Protein AF-E4WUP2-F1 (afdb_monomer_lite)

pLDDT: mean 73.59, std 19.28, range [40.0, 98.69]

Structure (mmCIF, N/CA/C/O backbone):
data_AF-E4WUP2-F1
#
_entry.id   AF-E4WUP2-F1
#
loop_
_atom_site.group_PDB
_atom_site.id
_atom_site.type_symbol
_atom_site.label_atom_id
_atom_site.label_alt_id
_atom_site.label_comp_id
_atom_site.label_asym_id
_atom_site.label_entity_id
_atom_site.label_seq_id
_atom_site.pdbx_PDB_ins_code
_atom_site.Cartn_x
_atom_site.Cartn_y
_atom_site.Cartn_z
_atom_site.occupancy
_atom_site.B_iso_or_equiv
_atom_site.auth_seq_id
_atom_site.auth_comp_id
_atom_site.auth_asym_id
_atom_site.auth_atom_id
_atom_site.pdbx_PDB_model_num
ATOM 1 N N . MET A 1 1 ? 28.167 8.996 47.939 1.00 45.72 1 MET A N 1
ATOM 2 C CA . MET A 1 1 ? 29.388 8.370 47.393 1.00 45.72 1 MET A CA 1
ATOM 3 C C . MET A 1 1 ? 28.948 7.093 46.710 1.00 45.72 1 MET A C 1
ATOM 5 O O . MET A 1 1 ? 28.839 6.067 47.364 1.00 45.72 1 MET A O 1
ATOM 9 N N . GLU A 1 2 ? 28.582 7.196 45.438 1.00 48.94 2 GLU A N 1
ATOM 10 C CA . GLU A 1 2 ? 28.203 6.045 44.619 1.00 48.94 2 GLU A CA 1
ATOM 11 C C . GLU A 1 2 ? 29.381 5.705 43.711 1.00 48.94 2 GLU A C 1
ATOM 13 O O . GLU A 1 2 ? 29.991 6.578 43.095 1.00 48.94 2 GLU A O 1
ATOM 18 N N . ILE A 1 3 ? 29.753 4.431 43.748 1.00 55.53 3 ILE A N 1
ATOM 19 C CA . ILE A 1 3 ? 30.948 3.865 43.139 1.00 55.53 3 ILE A CA 1
ATOM 20 C C . ILE A 1 3 ? 30.624 3.602 41.667 1.00 55.53 3 ILE A C 1
ATOM 22 O O . ILE A 1 3 ? 29.819 2.727 41.356 1.00 55.53 3 ILE A O 1
ATOM 26 N N . PHE A 1 4 ? 31.240 4.369 40.766 1.00 53.53 4 PHE A N 1
ATOM 27 C CA . PHE A 1 4 ? 31.263 4.066 39.337 1.00 53.53 4 PHE A CA 1
ATOM 28 C C . PHE A 1 4 ? 32.134 2.825 39.122 1.00 53.53 4 PHE A C 1
ATOM 30 O O . PHE A 1 4 ? 33.344 2.860 39.336 1.00 53.53 4 PHE A O 1
ATOM 37 N N . ALA A 1 5 ? 31.505 1.716 38.740 1.00 59.94 5 ALA A N 1
ATOM 38 C CA . ALA A 1 5 ? 32.201 0.533 38.265 1.00 59.94 5 ALA A CA 1
ATOM 39 C C . ALA A 1 5 ? 32.514 0.712 36.774 1.00 59.94 5 ALA A C 1
ATOM 41 O O . ALA A 1 5 ? 31.613 0.711 35.934 1.00 59.94 5 ALA A O 1
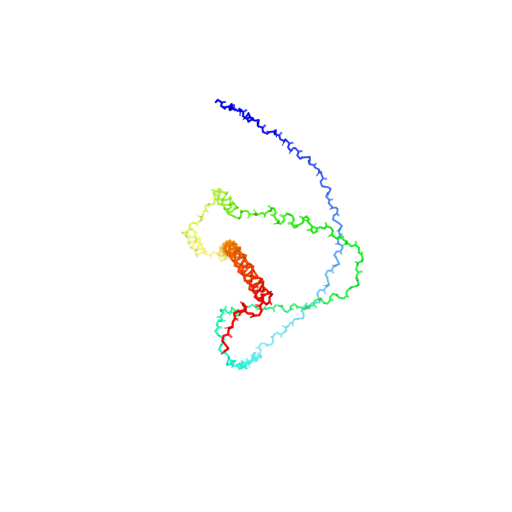ATOM 42 N N . ASP A 1 6 ? 33.801 0.873 36.475 1.00 56.91 6 ASP A N 1
ATOM 43 C CA . ASP A 1 6 ? 34.365 0.855 35.130 1.00 56.91 6 ASP A CA 1
ATOM 44 C C . ASP A 1 6 ? 34.048 -0.477 34.435 1.00 56.91 6 ASP A C 1
ATOM 46 O O . ASP A 1 6 ? 34.623 -1.527 34.732 1.00 56.91 6 ASP A O 1
ATOM 50 N N . PHE A 1 7 ? 33.126 -0.433 33.475 1.00 56.19 7 PHE A N 1
ATOM 51 C CA . PHE A 1 7 ? 32.907 -1.522 32.532 1.00 56.19 7 PHE A CA 1
ATOM 52 C C . PHE A 1 7 ? 33.998 -1.458 31.460 1.00 56.19 7 PHE A C 1
ATOM 54 O O . PHE A 1 7 ? 33.885 -0.755 30.454 1.00 56.19 7 PHE A O 1
ATOM 61 N N . ALA A 1 8 ? 35.085 -2.188 31.703 1.00 57.12 8 ALA A N 1
ATOM 62 C CA . ALA A 1 8 ? 36.142 -2.414 30.731 1.00 57.12 8 ALA A CA 1
ATOM 63 C C . ALA A 1 8 ? 35.561 -3.032 29.444 1.00 57.12 8 ALA A C 1
ATOM 65 O O . ALA A 1 8 ? 35.044 -4.151 29.438 1.00 57.12 8 ALA A O 1
ATOM 66 N N . GLN A 1 9 ? 35.659 -2.283 28.345 1.00 59.00 9 GLN A N 1
ATOM 67 C CA . GLN A 1 9 ? 35.393 -2.749 26.988 1.00 59.00 9 GLN A CA 1
ATOM 68 C C . GLN A 1 9 ? 36.453 -3.779 26.589 1.00 59.00 9 GLN A C 1
ATOM 70 O O . GLN A 1 9 ? 37.570 -3.427 26.217 1.00 59.00 9 GLN A O 1
ATOM 75 N N . TYR A 1 10 ? 36.097 -5.060 26.639 1.00 62.09 10 TYR A N 1
ATOM 76 C CA . TYR A 1 10 ? 36.860 -6.091 25.946 1.00 62.09 10 TYR A CA 1
ATOM 77 C C . TYR A 1 10 ? 36.471 -6.094 24.460 1.00 62.09 10 TYR A C 1
ATOM 79 O O . TYR A 1 10 ? 35.279 -6.166 24.148 1.00 62.09 10 TYR A O 1
ATOM 87 N N . PRO A 1 11 ? 37.436 -6.024 23.525 1.00 71.31 11 PRO A N 1
ATOM 88 C CA . PRO A 1 11 ? 37.143 -6.220 22.114 1.00 71.31 11 PRO A CA 1
ATOM 89 C C . PRO A 1 11 ? 36.693 -7.672 21.870 1.00 71.31 11 PRO A C 1
ATOM 91 O O . PRO A 1 11 ? 37.253 -8.596 22.469 1.00 71.31 11 PRO A O 1
ATOM 94 N N . PRO A 1 12 ? 35.692 -7.905 21.002 1.00 69.62 12 PRO A N 1
ATOM 95 C CA . PRO A 1 12 ? 35.248 -9.253 20.684 1.00 69.62 12 PRO A CA 1
ATOM 96 C C . PRO A 1 12 ? 36.356 -10.041 19.960 1.00 69.62 12 PRO A C 1
ATOM 98 O O . PRO A 1 12 ? 37.112 -9.465 19.171 1.00 69.62 12 PRO A O 1
ATOM 101 N N . PRO A 1 13 ? 36.457 -11.361 20.197 1.00 65.12 13 PRO A N 1
ATOM 102 C CA . PRO A 1 13 ? 37.451 -12.203 19.549 1.00 65.12 13 PRO A CA 1
ATOM 103 C C . PRO A 1 13 ? 37.191 -12.286 18.040 1.00 65.12 13 PRO A C 1
ATOM 105 O O . PRO A 1 13 ? 36.092 -12.615 17.590 1.00 65.12 13 PRO A O 1
ATOM 108 N N . MET A 1 14 ? 38.236 -12.003 17.262 1.00 60.97 14 MET A N 1
ATOM 109 C CA . MET A 1 14 ? 38.294 -12.223 15.818 1.00 60.97 14 MET A CA 1
ATOM 110 C C . MET A 1 14 ? 38.110 -13.718 15.540 1.00 60.97 14 MET A C 1
ATOM 112 O O . MET A 1 14 ? 39.005 -14.523 15.789 1.00 60.97 14 MET A O 1
ATOM 116 N N . THR A 1 15 ? 36.933 -14.104 15.051 1.00 65.50 15 THR A N 1
ATOM 117 C CA . THR A 1 15 ? 36.702 -15.458 14.547 1.00 65.50 15 THR A CA 1
ATOM 118 C C . THR A 1 15 ? 37.170 -15.520 13.099 1.00 65.50 15 THR A C 1
ATOM 120 O O . THR A 1 15 ? 36.483 -15.092 12.173 1.00 65.50 15 THR A O 1
ATOM 123 N N . ASP A 1 16 ? 38.378 -16.051 12.915 1.00 48.84 16 ASP A N 1
ATOM 124 C CA . ASP A 1 16 ? 38.928 -16.430 11.616 1.00 48.84 16 ASP A CA 1
ATOM 125 C C . ASP A 1 16 ? 38.064 -17.548 11.011 1.00 48.84 16 ASP A C 1
ATOM 127 O O . ASP A 1 16 ? 38.264 -18.744 11.235 1.00 48.84 16 ASP A O 1
ATOM 131 N N . THR A 1 17 ? 37.063 -17.157 10.226 1.00 55.00 17 THR A N 1
ATOM 132 C CA . THR A 1 17 ? 36.259 -18.059 9.398 1.00 55.00 17 THR A CA 1
ATOM 133 C C . THR A 1 17 ? 37.051 -18.414 8.142 1.00 55.00 17 THR A C 1
ATOM 135 O O . THR A 1 17 ? 36.749 -18.002 7.022 1.00 55.00 17 THR A O 1
ATOM 138 N N . ARG A 1 18 ? 38.101 -19.224 8.320 1.00 50.94 18 ARG A N 1
ATOM 139 C CA . ARG A 1 18 ? 38.684 -19.994 7.218 1.00 50.94 18 ARG A CA 1
ATOM 140 C C . ARG A 1 18 ? 37.669 -21.054 6.803 1.00 50.94 18 ARG A C 1
ATOM 142 O O . ARG A 1 18 ? 37.630 -22.138 7.372 1.00 50.94 18 ARG A O 1
ATOM 149 N N . ASN A 1 19 ? 36.840 -20.718 5.817 1.00 52.19 19 ASN A N 1
ATOM 150 C CA . ASN A 1 19 ? 36.020 -21.685 5.095 1.00 52.19 19 ASN A CA 1
ATOM 151 C C . ASN A 1 19 ? 36.941 -22.758 4.492 1.00 52.19 19 ASN A C 1
ATOM 153 O O . ASN A 1 19 ? 37.743 -22.426 3.612 1.00 52.19 19 ASN A O 1
ATOM 157 N N . PRO A 1 20 ? 36.851 -24.034 4.908 1.00 58.25 20 PRO A N 1
ATOM 158 C CA . PRO A 1 20 ? 37.460 -25.094 4.134 1.00 58.25 20 PRO A CA 1
ATOM 159 C C . PRO A 1 20 ? 36.701 -25.175 2.808 1.00 58.25 20 PRO A C 1
ATOM 161 O O . PRO A 1 20 ? 35.482 -25.338 2.778 1.00 58.25 20 PRO A O 1
ATOM 164 N N . LEU A 1 21 ? 37.435 -25.027 1.706 1.00 50.50 21 LEU A N 1
ATOM 165 C CA . LEU A 1 21 ? 37.008 -25.404 0.363 1.00 50.50 21 LEU A CA 1
ATOM 166 C C . LEU A 1 21 ? 36.671 -26.902 0.376 1.00 50.50 21 LEU A C 1
ATOM 168 O O . LEU A 1 21 ? 37.507 -27.749 0.071 1.00 50.50 21 LEU A O 1
ATOM 172 N N . VAL A 1 22 ? 35.446 -27.234 0.777 1.00 53.78 22 VAL A N 1
ATOM 173 C CA . VAL A 1 22 ? 34.874 -28.558 0.568 1.00 53.78 22 VAL A CA 1
ATOM 174 C C . VAL A 1 22 ? 34.609 -28.653 -0.926 1.00 53.78 22 VAL A C 1
ATOM 176 O O . VAL A 1 22 ? 33.747 -27.958 -1.463 1.00 53.78 22 VAL A O 1
ATOM 179 N N . GLY A 1 23 ? 35.416 -29.471 -1.601 1.00 50.38 23 GLY A N 1
ATOM 180 C CA . GLY A 1 23 ? 35.245 -29.809 -3.003 1.00 50.38 23 GLY A CA 1
ATOM 181 C C . GLY A 1 23 ? 33.841 -30.349 -3.229 1.00 50.38 23 GLY A C 1
ATOM 182 O O . GLY A 1 23 ? 33.538 -31.489 -2.884 1.00 50.38 23 GLY A O 1
ATOM 183 N N . ALA A 1 24 ? 32.978 -29.510 -3.797 1.00 46.19 24 ALA A N 1
ATOM 184 C CA . ALA A 1 24 ? 31.707 -29.944 -4.332 1.00 46.19 24 ALA A CA 1
ATOM 185 C C . ALA A 1 24 ? 32.016 -30.911 -5.478 1.00 46.19 24 ALA A C 1
ATOM 187 O O . ALA A 1 24 ? 32.518 -30.510 -6.530 1.00 46.19 24 ALA A O 1
ATOM 188 N N . ALA A 1 25 ? 31.762 -32.196 -5.234 1.00 52.44 25 ALA A N 1
ATOM 189 C CA . ALA A 1 25 ? 31.710 -33.209 -6.267 1.00 52.44 25 ALA A CA 1
ATOM 190 C C . ALA A 1 25 ? 30.815 -32.688 -7.395 1.00 52.44 25 ALA A C 1
ATOM 192 O O . ALA A 1 25 ? 29.634 -32.404 -7.188 1.00 52.44 25 ALA A O 1
ATOM 193 N N . VAL A 1 26 ? 31.414 -32.511 -8.572 1.00 53.25 26 VAL A N 1
ATOM 194 C CA . VAL A 1 26 ? 30.710 -32.175 -9.805 1.00 53.25 26 VAL A CA 1
ATOM 195 C C . VAL A 1 26 ? 29.638 -33.248 -9.992 1.00 53.25 26 VAL A C 1
ATOM 197 O O . VAL A 1 26 ? 30.002 -34.418 -10.132 1.00 53.25 26 VAL A O 1
ATOM 200 N N . PRO A 1 27 ? 28.335 -32.911 -9.951 1.00 55.94 27 PRO A N 1
ATOM 201 C CA . PRO A 1 27 ? 27.307 -33.894 -10.225 1.00 55.94 27 PRO A CA 1
ATOM 202 C C . PRO A 1 27 ? 27.538 -34.385 -11.648 1.00 55.94 27 PRO A C 1
ATOM 204 O O . PRO A 1 27 ? 27.513 -33.605 -12.602 1.00 55.94 27 PRO A O 1
ATOM 207 N N . THR A 1 28 ? 27.827 -35.677 -11.775 1.00 57.75 28 THR A N 1
ATOM 208 C CA . THR A 1 28 ? 27.881 -36.373 -13.052 1.00 57.75 28 THR A CA 1
ATOM 209 C C . THR A 1 28 ? 26.513 -36.183 -13.685 1.00 57.75 28 THR A C 1
ATOM 211 O O . THR A 1 28 ? 25.518 -36.752 -13.238 1.00 57.75 28 THR A O 1
ATOM 214 N N . VAL A 1 29 ? 26.439 -35.269 -14.650 1.00 51.56 29 VAL A N 1
ATOM 215 C CA . VAL A 1 29 ? 25.211 -34.980 -15.375 1.00 51.56 29 VAL A CA 1
ATOM 216 C C . VAL A 1 29 ? 24.904 -36.251 -16.149 1.00 51.56 29 VAL A C 1
ATOM 218 O O . VAL A 1 29 ? 25.559 -36.540 -17.148 1.00 51.56 29 VAL A O 1
ATOM 221 N N . ASN A 1 30 ? 23.964 -37.049 -15.639 1.00 55.84 30 ASN A N 1
ATOM 222 C CA . ASN A 1 30 ? 23.373 -38.141 -16.393 1.00 55.84 30 ASN A CA 1
ATOM 223 C C . ASN A 1 30 ? 22.944 -37.547 -17.729 1.00 55.84 30 ASN A C 1
ATOM 225 O O . ASN A 1 30 ? 22.108 -36.641 -17.770 1.00 55.84 30 ASN A O 1
ATOM 229 N N . ALA A 1 31 ? 23.594 -38.003 -18.798 1.00 49.53 31 ALA A N 1
ATOM 230 C CA . ALA A 1 31 ? 23.269 -37.633 -20.156 1.00 49.53 31 ALA A CA 1
ATOM 231 C C . ALA A 1 31 ? 21.823 -38.062 -20.396 1.00 49.53 31 ALA A C 1
ATOM 233 O O . ALA A 1 31 ? 21.545 -39.225 -20.682 1.00 49.53 31 ALA A O 1
ATOM 234 N N . TYR A 1 32 ? 20.890 -37.130 -20.203 1.00 55.00 32 TYR A N 1
ATOM 235 C CA . TYR A 1 32 ? 19.516 -37.311 -20.620 1.00 55.00 32 TYR A CA 1
ATOM 236 C C . TYR A 1 32 ? 19.571 -37.578 -22.116 1.00 55.00 32 TYR A C 1
ATOM 238 O O . TYR A 1 32 ? 19.965 -36.724 -22.911 1.00 55.00 32 TYR A O 1
ATOM 246 N N . HIS A 1 33 ? 19.257 -38.820 -22.466 1.00 61.31 33 HIS A N 1
ATOM 247 C CA . HIS A 1 33 ? 19.072 -39.276 -23.824 1.00 61.31 33 HIS A CA 1
ATOM 248 C C . HIS A 1 33 ? 17.871 -38.496 -24.367 1.00 61.31 33 HIS A C 1
ATOM 250 O O . HIS A 1 33 ? 16.723 -38.886 -24.172 1.00 61.31 33 HIS A O 1
ATOM 256 N N . CYS A 1 34 ? 18.126 -37.317 -24.938 1.00 57.31 34 CYS A N 1
ATOM 257 C CA . CYS A 1 34 ? 17.111 -36.575 -25.666 1.00 57.31 34 CYS A CA 1
ATOM 258 C C 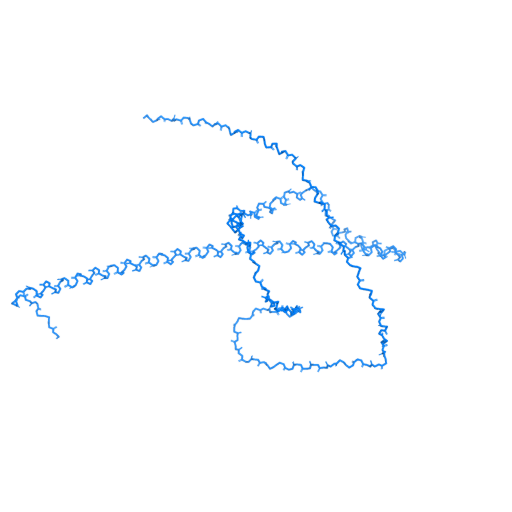. CYS A 1 34 ? 16.739 -37.433 -26.877 1.00 57.31 34 CYS A C 1
ATOM 260 O O . CYS A 1 34 ? 17.608 -37.655 -27.727 1.00 57.31 34 CYS A O 1
ATOM 262 N N . PRO A 1 35 ? 15.496 -37.936 -26.974 1.00 76.75 35 PRO A N 1
ATOM 263 C CA . PRO A 1 35 ? 15.051 -38.564 -28.202 1.00 76.75 35 PRO A CA 1
ATOM 264 C C . PRO A 1 35 ? 15.207 -37.547 -29.343 1.00 76.75 35 PRO A C 1
ATOM 266 O O . PRO A 1 35 ? 14.983 -36.349 -29.125 1.00 76.75 35 PRO A O 1
ATOM 269 N N . PRO A 1 36 ? 15.633 -37.987 -30.538 1.00 76.62 36 PRO A N 1
ATOM 270 C CA . PRO A 1 36 ? 15.745 -37.097 -31.681 1.00 76.62 36 PRO A CA 1
ATOM 271 C C . PRO A 1 36 ? 14.393 -36.406 -31.904 1.00 76.62 36 PRO A C 1
ATOM 273 O O . PRO A 1 36 ? 13.351 -37.062 -31.783 1.00 76.62 36 PRO A O 1
ATOM 276 N N . PRO A 1 37 ? 14.382 -35.089 -32.179 1.00 74.19 37 PRO A N 1
ATOM 277 C CA . PRO A 1 37 ? 13.143 -34.387 -32.466 1.00 74.19 37 PRO A CA 1
ATOM 278 C C . PRO A 1 37 ? 12.433 -35.099 -33.626 1.00 74.19 37 PRO A C 1
ATOM 280 O O . PRO A 1 37 ? 13.108 -35.541 -34.562 1.00 74.19 37 PRO A O 1
ATOM 283 N N . PRO A 1 38 ? 11.097 -35.245 -33.570 1.00 74.06 38 PRO A N 1
ATOM 284 C CA . PRO A 1 38 ? 10.351 -35.851 -34.659 1.00 74.06 38 PRO A CA 1
ATOM 285 C C . PRO A 1 38 ? 10.690 -35.103 -35.946 1.00 74.06 38 PRO A C 1
ATOM 287 O O . PRO A 1 38 ? 10.672 -33.870 -35.976 1.00 74.06 38 PRO A O 1
ATOM 290 N N . VAL A 1 39 ? 11.062 -35.862 -36.978 1.00 71.31 39 VAL A N 1
ATOM 291 C CA . VAL A 1 39 ? 11.357 -35.350 -38.316 1.00 71.31 39 VAL A CA 1
ATOM 292 C C . VAL A 1 39 ? 10.152 -34.521 -38.739 1.00 71.31 39 VAL A C 1
ATOM 294 O O . VAL A 1 39 ? 9.069 -35.064 -38.947 1.00 71.31 39 VAL A O 1
ATOM 297 N N . ALA A 1 40 ? 10.322 -33.199 -38.768 1.00 61.12 40 ALA A N 1
ATOM 298 C CA . ALA A 1 40 ? 9.285 -32.295 -39.223 1.00 61.12 40 ALA A CA 1
ATOM 299 C C . ALA A 1 40 ? 8.980 -32.675 -40.672 1.00 61.12 40 ALA A C 1
ATOM 301 O O . ALA A 1 40 ? 9.845 -32.549 -41.540 1.00 61.12 40 ALA A O 1
ATOM 302 N N . SER A 1 41 ? 7.778 -33.203 -40.903 1.00 72.81 41 SER A N 1
ATOM 303 C CA . SER A 1 41 ? 7.227 -33.388 -42.239 1.00 72.81 41 SER A CA 1
ATOM 304 C C . SER A 1 41 ? 7.400 -32.083 -43.006 1.00 72.81 41 SER A C 1
ATOM 306 O O . SER A 1 41 ? 7.130 -31.013 -42.450 1.00 72.81 41 SER A O 1
ATOM 308 N N . GLU A 1 42 ? 7.902 -32.188 -44.237 1.00 67.56 42 GLU A N 1
ATOM 309 C CA . GLU A 1 42 ? 8.174 -31.050 -45.109 1.00 67.56 42 GLU A CA 1
ATOM 310 C C . GLU A 1 42 ? 7.010 -30.054 -45.047 1.00 67.56 42 GLU A C 1
ATOM 312 O O . GLU A 1 42 ? 5.852 -30.474 -45.129 1.00 67.56 42 GLU A O 1
ATOM 317 N N . PRO A 1 43 ? 7.281 -28.754 -44.830 1.00 62.25 43 PRO A N 1
ATOM 318 C CA . PRO A 1 43 ? 6.221 -27.768 -44.768 1.00 62.25 43 PRO A CA 1
ATOM 319 C C . PRO A 1 43 ? 5.484 -27.800 -46.104 1.00 62.25 43 PRO A C 1
ATOM 321 O O . PRO A 1 43 ? 6.055 -27.423 -47.129 1.00 62.25 43 PRO A O 1
ATOM 324 N N . GLU A 1 44 ? 4.232 -28.268 -46.087 1.00 69.00 44 GLU A N 1
ATOM 325 C CA . GLU A 1 44 ? 3.343 -28.174 -47.237 1.00 69.00 44 GLU A CA 1
ATOM 326 C C . GLU A 1 44 ? 3.401 -26.735 -47.733 1.00 69.00 44 GLU A C 1
ATOM 328 O O . GLU A 1 44 ? 3.148 -25.775 -46.998 1.00 69.00 44 GLU A O 1
ATOM 333 N N . MET A 1 45 ? 3.843 -26.590 -48.977 1.00 63.19 45 MET A N 1
ATOM 334 C CA . MET A 1 45 ? 4.030 -25.304 -49.609 1.00 63.19 45 MET A CA 1
ATOM 335 C C . MET A 1 45 ? 2.642 -24.682 -49.778 1.00 63.19 45 MET A C 1
ATOM 337 O O . MET A 1 45 ? 1.927 -24.985 -50.730 1.00 63.19 45 MET A O 1
ATOM 341 N N . ILE A 1 46 ? 2.238 -23.852 -48.812 1.00 68.44 46 ILE A N 1
ATOM 342 C CA . ILE A 1 46 ? 0.961 -23.140 -48.841 1.00 68.44 46 ILE A CA 1
ATOM 343 C C . ILE A 1 46 ? 0.980 -22.250 -50.084 1.00 68.44 46 ILE A C 1
ATOM 345 O O . ILE A 1 46 ? 1.647 -21.214 -50.127 1.00 68.44 46 ILE A O 1
ATOM 349 N N . GLN A 1 47 ? 0.279 -22.693 -51.123 1.00 70.31 47 GLN A N 1
ATOM 350 C CA . GLN A 1 47 ? 0.155 -21.980 -52.380 1.00 70.31 47 GLN A CA 1
ATOM 351 C C . GLN A 1 47 ? -0.812 -20.814 -52.145 1.00 70.31 47 GLN A C 1
ATOM 353 O O . GLN A 1 47 ? -2.028 -20.984 -52.078 1.00 70.31 47 GLN A O 1
ATOM 358 N N . TYR A 1 48 ? -0.259 -19.622 -51.924 1.00 61.66 48 TYR A N 1
ATOM 359 C CA . TYR A 1 48 ? -1.056 -18.416 -51.729 1.00 61.66 48 TYR A CA 1
ATOM 360 C C . TYR A 1 48 ? -1.664 -17.992 -53.067 1.00 61.66 48 TYR A C 1
ATOM 362 O O . TYR A 1 48 ? -0.969 -17.522 -53.965 1.00 61.66 48 TYR A O 1
ATOM 370 N N . ASP A 1 49 ? -2.976 -18.166 -53.195 1.00 73.44 49 ASP A N 1
ATOM 371 C CA . ASP A 1 49 ? -3.744 -17.690 -54.340 1.00 73.44 49 ASP A CA 1
ATOM 372 C C . ASP A 1 49 ? -4.014 -16.182 -54.189 1.00 73.44 49 ASP A C 1
ATOM 374 O O . ASP A 1 49 ? -4.923 -15.751 -53.476 1.00 73.44 49 ASP A O 1
ATOM 378 N N . TYR A 1 50 ? -3.179 -15.366 -54.836 1.00 73.31 50 TYR A N 1
ATOM 379 C CA . TYR A 1 50 ? -3.263 -13.900 -54.806 1.00 73.31 50 TYR A CA 1
ATOM 380 C C . TYR A 1 50 ? -4.415 -13.332 -55.646 1.00 73.31 50 TYR A C 1
ATOM 382 O O . TYR A 1 50 ? -4.618 -12.118 -55.651 1.00 73.31 50 TYR A O 1
ATOM 390 N N . THR A 1 51 ? -5.171 -14.175 -56.356 1.00 77.00 51 THR A N 1
ATOM 391 C CA . THR A 1 51 ? -6.279 -13.713 -57.205 1.00 77.00 51 THR A CA 1
ATOM 392 C C . THR A 1 51 ? -7.590 -13.535 -56.444 1.00 77.00 51 THR A C 1
ATOM 394 O O . THR A 1 51 ? -8.506 -12.882 -56.946 1.00 77.00 51 THR A O 1
ATOM 397 N N . LYS A 1 52 ? -7.683 -14.044 -55.208 1.00 67.00 52 LYS A N 1
ATOM 398 C CA . LYS A 1 52 ? -8.874 -13.882 -54.369 1.00 67.00 52 LYS A CA 1
ATOM 399 C C . LYS A 1 52 ? -8.722 -12.674 -53.440 1.00 67.00 52 LYS A C 1
ATOM 401 O O . LYS A 1 52 ? -7.842 -12.686 -52.574 1.00 67.00 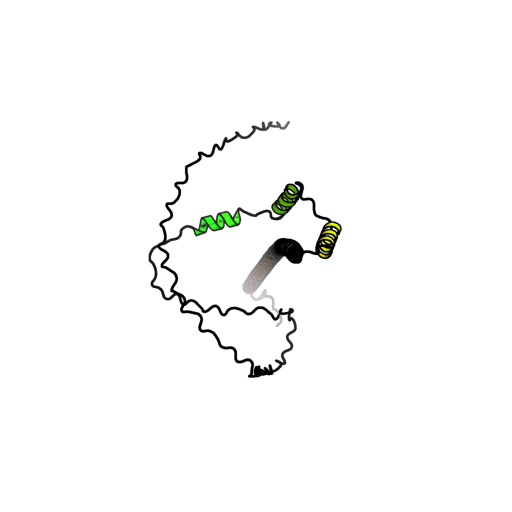52 LYS A O 1
ATOM 406 N N . PRO A 1 53 ? -9.565 -11.631 -53.564 1.00 64.50 53 PRO A N 1
ATOM 407 C CA . PRO A 1 53 ? -9.619 -10.580 -52.559 1.00 64.50 53 PRO A CA 1
ATOM 408 C C . PRO A 1 53 ? -9.971 -11.217 -51.211 1.00 64.50 53 PRO A C 1
ATOM 410 O O . PRO A 1 53 ? -10.907 -12.005 -51.108 1.00 64.50 53 PRO A O 1
ATOM 413 N N . ARG A 1 54 ? -9.174 -10.921 -50.178 1.00 58.25 54 ARG A N 1
ATOM 414 C CA . ARG A 1 54 ? -9.439 -11.385 -48.813 1.00 58.25 54 ARG A CA 1
ATOM 415 C C . ARG A 1 54 ? -10.781 -10.822 -48.356 1.00 58.25 54 ARG A C 1
ATOM 417 O O . ARG A 1 54 ? -10.854 -9.659 -47.957 1.00 58.25 54 ARG A O 1
ATOM 424 N N . ASP A 1 55 ? -11.805 -11.664 -48.359 1.00 58.59 55 ASP A N 1
ATOM 425 C CA . ASP A 1 55 ? -13.035 -11.426 -47.616 1.00 58.59 55 ASP A CA 1
ATOM 426 C C . ASP A 1 55 ? -12.696 -11.453 -46.124 1.00 58.59 55 ASP A C 1
ATOM 428 O O . ASP A 1 55 ? -12.679 -12.495 -45.471 1.00 58.59 55 ASP A O 1
ATOM 432 N N . TYR A 1 56 ? -12.350 -10.289 -45.576 1.00 58.47 56 TYR A N 1
ATOM 433 C CA . TYR A 1 56 ? -12.309 -10.107 -44.135 1.00 58.47 56 TYR A CA 1
ATOM 434 C C . TYR A 1 56 ? -13.756 -10.129 -43.637 1.00 58.47 56 TYR A C 1
ATOM 436 O O . TYR A 1 56 ? -14.524 -9.229 -43.999 1.00 58.47 56 TYR A O 1
ATOM 444 N N . PRO A 1 57 ? -14.159 -11.105 -42.804 1.00 56.91 57 PRO A N 1
ATOM 445 C CA . PRO A 1 57 ? -15.479 -11.075 -42.205 1.00 56.91 57 PRO A CA 1
ATOM 446 C C . PRO A 1 57 ? -15.578 -9.810 -41.349 1.00 56.91 57 PRO A C 1
ATOM 448 O O . PRO A 1 57 ? -14.885 -9.652 -40.341 1.00 56.91 57 PRO A O 1
ATOM 451 N N . LYS A 1 58 ? -16.433 -8.874 -41.776 1.00 51.41 58 LYS A N 1
ATOM 452 C CA . LYS A 1 58 ? -16.847 -7.718 -40.977 1.00 51.41 58 LYS A CA 1
ATOM 453 C C . LYS A 1 58 ? -17.641 -8.240 -39.783 1.00 51.41 58 LYS A C 1
ATOM 455 O O . LYS A 1 58 ? -18.867 -8.265 -39.803 1.00 51.41 58 LYS A O 1
ATOM 460 N N . HIS A 1 59 ? -16.949 -8.652 -38.731 1.00 49.12 59 HIS A N 1
ATOM 461 C CA . HIS A 1 59 ? -17.578 -8.892 -37.444 1.00 49.12 59 HIS A CA 1
ATOM 462 C C . HIS A 1 59 ? -17.972 -7.542 -36.826 1.00 49.12 59 HIS A C 1
ATOM 464 O O . HIS A 1 59 ? -17.225 -6.940 -36.056 1.00 49.12 59 HIS A O 1
ATOM 470 N N . GLN A 1 60 ? -19.158 -7.049 -37.192 1.00 50.12 60 GLN A N 1
ATOM 471 C CA . GLN A 1 60 ? -19.874 -6.027 -36.434 1.00 50.12 60 GLN A CA 1
ATOM 472 C C . GLN A 1 60 ? -20.394 -6.667 -35.143 1.00 50.12 60 GLN A C 1
ATOM 474 O O . GLN A 1 60 ? -21.535 -7.113 -35.065 1.00 50.12 60 GLN A O 1
ATOM 479 N N . TYR A 1 61 ? -19.550 -6.732 -34.115 1.00 51.28 61 TYR A N 1
ATOM 480 C CA . TYR A 1 61 ? -20.032 -6.986 -32.762 1.00 51.28 61 TYR A CA 1
ATOM 481 C C . TYR A 1 61 ? -20.663 -5.697 -32.224 1.00 51.28 61 TYR A C 1
ATOM 483 O O . TYR A 1 61 ? -19.984 -4.840 -31.658 1.00 51.28 61 TYR A O 1
ATOM 491 N N . LEU A 1 62 ? -21.975 -5.556 -32.429 1.00 48.25 62 LEU A N 1
ATOM 492 C CA . LEU A 1 62 ? -22.819 -4.674 -31.626 1.00 48.25 62 LEU A CA 1
ATOM 493 C C . LEU A 1 62 ? -22.847 -5.234 -30.198 1.00 48.25 62 LEU A C 1
ATOM 495 O O . LEU A 1 62 ? -23.584 -6.169 -29.898 1.00 48.25 62 LEU A O 1
ATOM 499 N N . PHE A 1 63 ? -22.019 -4.678 -29.317 1.00 52.88 63 PHE A N 1
ATOM 500 C CA . PHE A 1 63 ? -22.182 -4.878 -27.882 1.00 52.88 63 PHE A CA 1
ATOM 501 C C . PHE A 1 63 ? -23.335 -3.986 -27.399 1.00 52.88 63 PHE A C 1
ATOM 503 O O . PHE A 1 63 ? -23.254 -2.767 -27.577 1.00 52.88 63 PHE A O 1
ATOM 510 N N . PRO A 1 64 ? -24.403 -4.538 -26.794 1.00 56.62 64 PRO A N 1
ATOM 511 C CA . PRO A 1 64 ? -25.423 -3.717 -26.164 1.00 56.62 64 PRO A CA 1
ATOM 512 C C . PRO A 1 64 ? -24.796 -2.987 -24.973 1.00 56.62 64 PRO A C 1
ATOM 514 O O . PRO A 1 64 ? -24.206 -3.600 -24.081 1.00 56.62 64 PRO A O 1
ATOM 517 N N . TYR A 1 65 ? -24.897 -1.659 -24.977 1.00 47.12 65 TYR A N 1
ATOM 518 C CA . TYR A 1 65 ? -24.508 -0.823 -23.849 1.00 47.12 65 TYR A CA 1
ATOM 519 C C . TYR A 1 65 ? -25.351 -1.203 -22.625 1.00 47.12 65 TYR A C 1
ATOM 521 O O . TYR A 1 65 ? -26.561 -0.993 -22.591 1.00 47.12 65 TYR A O 1
ATOM 529 N N . SER A 1 66 ? -24.689 -1.759 -21.614 1.00 50.69 66 SER A N 1
ATOM 530 C CA . SER A 1 66 ? -25.220 -1.927 -20.264 1.00 50.69 66 SER A CA 1
ATOM 531 C C . SER A 1 66 ? -25.516 -0.547 -19.659 1.00 50.69 66 SER A C 1
ATOM 533 O O . SER A 1 66 ? -24.605 0.260 -19.472 1.00 50.69 66 SER A O 1
ATOM 535 N N . GLN A 1 67 ? -26.791 -0.264 -19.374 1.00 51.06 67 GLN A N 1
ATOM 536 C CA . GLN A 1 67 ? -27.271 0.973 -18.742 1.00 51.06 67 GLN A CA 1
ATOM 537 C C . GLN A 1 67 ? -27.179 0.920 -17.206 1.00 51.06 67 GLN A C 1
ATOM 539 O O . GLN A 1 67 ? -28.148 1.220 -16.512 1.00 51.06 67 GLN A O 1
ATOM 544 N N . TYR A 1 68 ? -26.027 0.550 -16.645 1.00 54.38 68 TYR A N 1
ATOM 545 C CA . TYR A 1 68 ? -25.812 0.683 -15.201 1.00 54.38 68 TYR A CA 1
ATOM 546 C C . TYR A 1 68 ? -24.841 1.830 -14.896 1.00 54.38 68 TYR A C 1
ATOM 548 O O . TYR A 1 68 ? -23.728 1.842 -15.428 1.00 54.38 68 TYR A O 1
ATOM 556 N N . PRO A 1 69 ? -25.213 2.790 -14.025 1.00 52.31 69 PRO A N 1
ATOM 557 C CA . PRO A 1 69 ? -24.320 3.856 -13.593 1.00 52.31 69 PRO A CA 1
ATOM 558 C C . PRO A 1 69 ? -23.288 3.298 -12.604 1.00 52.31 69 PRO A C 1
ATOM 560 O O . PRO A 1 69 ? -23.416 3.424 -11.388 1.00 52.31 69 PRO A O 1
ATOM 563 N N . SER A 1 70 ? -22.237 2.675 -13.133 1.00 47.50 70 SER A N 1
ATOM 564 C CA . SER A 1 70 ? -21.020 2.383 -12.381 1.00 47.50 70 SER A CA 1
ATOM 565 C C . SER A 1 70 ? -20.235 3.686 -12.224 1.00 47.50 70 SER A C 1
ATOM 567 O O . SER A 1 70 ? -19.520 4.138 -13.119 1.00 47.50 70 SER A O 1
ATOM 569 N N . LYS A 1 71 ? -20.393 4.327 -11.064 1.00 52.88 71 LYS A N 1
ATOM 570 C CA . LYS A 1 71 ? -19.347 5.206 -10.544 1.00 52.88 71 LYS A CA 1
ATOM 571 C C . LYS A 1 71 ? -18.168 4.299 -10.173 1.00 52.88 71 LYS A C 1
ATOM 573 O O . LYS A 1 71 ? -18.378 3.218 -9.637 1.00 52.88 71 LYS A O 1
ATOM 578 N N . VAL A 1 72 ? -16.958 4.770 -10.460 1.00 60.03 72 VAL A N 1
ATOM 579 C CA . VAL A 1 72 ? -15.654 4.107 -10.276 1.00 60.03 72 VAL A CA 1
ATOM 580 C C . VAL A 1 72 ? -15.282 3.064 -11.352 1.00 60.03 72 VAL A C 1
ATOM 582 O O . VAL A 1 72 ? -15.329 1.862 -11.130 1.00 60.03 72 VAL A O 1
ATOM 585 N N . SER A 1 73 ? -14.827 3.538 -12.519 1.00 44.28 73 SER A N 1
ATOM 586 C CA . SER A 1 73 ? -14.100 2.713 -13.498 1.00 44.28 73 SER A CA 1
ATOM 587 C C . SER A 1 73 ? -12.719 3.309 -13.758 1.00 44.28 73 SER A C 1
ATOM 589 O O . SER A 1 73 ? -12.587 4.352 -14.396 1.00 44.28 73 SER A O 1
ATOM 591 N N . SER A 1 74 ? -11.681 2.624 -13.281 1.00 51.28 74 SER A N 1
ATOM 592 C CA . SER A 1 74 ? -10.290 2.841 -13.685 1.00 51.28 74 SER A CA 1
ATOM 593 C C . SER A 1 74 ? -10.098 2.483 -15.170 1.00 51.28 74 SER A C 1
ATOM 595 O O . SER A 1 74 ? -10.813 1.620 -15.687 1.00 51.28 74 SER A O 1
ATOM 597 N N . PRO A 1 75 ? -9.149 3.112 -15.887 1.00 52.56 75 PRO A N 1
ATOM 598 C CA . PRO A 1 75 ? -8.975 2.890 -17.317 1.00 52.56 75 PRO A CA 1
ATOM 599 C C . PRO A 1 75 ? -8.373 1.504 -17.575 1.00 52.56 75 PRO A C 1
ATOM 601 O O . PRO A 1 75 ? -7.198 1.251 -17.310 1.00 52.56 75 PRO A O 1
ATOM 604 N N . THR A 1 76 ? -9.185 0.588 -18.103 1.00 51.91 76 THR A N 1
ATOM 605 C CA . THR A 1 76 ? -8.724 -0.732 -18.541 1.00 51.91 76 THR A CA 1
ATOM 606 C C . THR A 1 76 ? -8.020 -0.604 -19.892 1.00 51.91 76 THR A C 1
ATOM 608 O O . THR A 1 76 ? -8.623 -0.236 -20.902 1.00 51.91 76 THR A O 1
ATOM 611 N N . ILE A 1 77 ? -6.726 -0.917 -19.911 1.00 49.91 77 ILE A N 1
ATOM 612 C CA . ILE A 1 77 ? -5.901 -1.004 -21.118 1.00 49.91 77 ILE A CA 1
ATOM 613 C C . ILE A 1 77 ? -6.414 -2.181 -21.963 1.00 49.91 77 ILE A C 1
ATOM 615 O O . ILE A 1 77 ? -6.176 -3.343 -21.642 1.00 49.91 77 ILE A O 1
ATOM 619 N N . LYS A 1 78 ? -7.133 -1.887 -23.052 1.00 53.00 78 LYS A N 1
ATOM 620 C CA . LYS A 1 78 ? -7.451 -2.868 -24.101 1.00 53.00 78 LYS A CA 1
ATOM 621 C C . LYS A 1 78 ? -6.154 -3.227 -24.831 1.00 53.00 78 LYS A C 1
ATOM 623 O O . LYS A 1 78 ? -5.618 -2.377 -25.535 1.00 53.00 78 LYS A O 1
ATOM 628 N N . GLY A 1 79 ? -5.650 -4.457 -24.695 1.00 47.31 79 GLY A N 1
ATOM 629 C CA . GLY A 1 79 ? -4.544 -4.892 -25.558 1.00 47.31 79 GLY A CA 1
ATOM 630 C C . GLY A 1 79 ? -3.707 -6.110 -25.174 1.00 47.31 79 GLY A C 1
ATOM 631 O O . GLY A 1 79 ? -2.777 -6.411 -25.914 1.00 47.31 79 GLY A O 1
ATOM 632 N N . THR A 1 80 ? -3.982 -6.833 -24.088 1.00 47.16 80 THR A N 1
ATOM 633 C CA . THR A 1 80 ? -3.287 -8.102 -23.810 1.00 47.16 80 THR A CA 1
ATOM 634 C C . THR A 1 80 ? -4.235 -9.278 -23.997 1.00 47.16 80 THR A C 1
ATOM 636 O O . THR A 1 80 ? -5.174 -9.486 -23.235 1.00 47.16 80 THR A O 1
ATOM 639 N N . VAL A 1 81 ? -3.986 -10.044 -25.060 1.00 44.81 81 VAL A N 1
ATOM 640 C CA . VAL A 1 81 ? -4.579 -11.361 -25.295 1.00 44.81 81 VAL A CA 1
ATOM 641 C C . VAL A 1 81 ? -4.199 -12.240 -24.101 1.00 44.81 81 VAL A C 1
ATOM 643 O O . VAL A 1 81 ? -3.034 -12.600 -23.948 1.00 44.81 81 VAL A O 1
ATOM 646 N N . GLN A 1 82 ? -5.151 -12.535 -23.213 1.00 43.19 82 GLN A N 1
ATOM 647 C CA . GLN A 1 82 ? -4.937 -13.549 -22.186 1.00 43.19 82 GLN A CA 1
ATOM 648 C C . GLN A 1 82 ? -4.917 -14.915 -22.870 1.00 43.19 82 GLN A C 1
ATOM 650 O O . GLN A 1 82 ? -5.895 -15.322 -23.496 1.00 43.19 82 GLN A O 1
ATOM 655 N N . ALA A 1 83 ? -3.790 -15.617 -22.763 1.00 48.03 83 ALA A N 1
ATOM 656 C CA . ALA A 1 83 ? -3.740 -17.032 -23.078 1.00 48.03 83 ALA A CA 1
ATOM 657 C C . ALA A 1 83 ? -4.692 -17.762 -22.121 1.00 48.03 83 ALA A C 1
ATOM 659 O O . ALA A 1 83 ? -4.571 -17.650 -20.901 1.00 48.03 83 ALA A O 1
ATOM 660 N N . LYS A 1 84 ? -5.664 -18.474 -22.692 1.00 51.12 84 LYS A N 1
ATOM 661 C CA . LYS A 1 84 ? -6.592 -19.352 -21.985 1.00 51.12 84 LYS A CA 1
ATOM 662 C C . LYS A 1 84 ? -5.777 -20.486 -21.355 1.00 51.12 84 LYS A C 1
ATOM 664 O O . LYS A 1 84 ? -5.433 -21.445 -22.035 1.00 51.12 84 LYS A O 1
ATOM 669 N N . ALA A 1 85 ? -5.407 -20.338 -20.086 1.00 47.25 85 ALA A N 1
ATOM 670 C CA . ALA A 1 85 ? -4.829 -21.426 -19.314 1.00 47.25 85 ALA A CA 1
ATOM 671 C C . ALA A 1 85 ? -5.950 -22.428 -19.023 1.00 47.25 85 ALA A C 1
ATOM 673 O O . ALA A 1 85 ? -6.909 -22.109 -18.319 1.00 47.25 85 ALA A O 1
ATOM 674 N N . GLU A 1 86 ? -5.866 -23.614 -19.619 1.00 51.69 86 GLU A N 1
ATOM 675 C CA . GLU A 1 86 ? -6.748 -24.712 -19.250 1.00 51.69 86 GLU A CA 1
ATOM 676 C C . GLU A 1 86 ? -6.450 -25.153 -17.809 1.00 51.69 86 GLU A C 1
ATOM 678 O O . GLU A 1 86 ? -5.281 -25.219 -17.412 1.00 51.69 86 GLU A O 1
ATOM 683 N N . PRO A 1 87 ? -7.481 -25.441 -16.999 1.00 53.94 87 PRO A N 1
ATOM 684 C CA . PRO A 1 87 ? -7.287 -25.991 -15.670 1.00 53.94 87 PRO A CA 1
ATOM 685 C C . PRO A 1 87 ? -6.715 -27.406 -15.796 1.00 53.94 87 PRO A C 1
ATOM 687 O O . PRO A 1 87 ? -7.379 -28.327 -16.267 1.00 53.94 87 PRO A O 1
ATOM 690 N N . ILE A 1 88 ? -5.467 -27.577 -15.363 1.00 46.41 88 ILE A N 1
ATOM 691 C CA . ILE A 1 88 ? -4.831 -28.886 -15.232 1.00 46.41 88 ILE A CA 1
ATOM 692 C C . ILE A 1 88 ? -5.593 -29.646 -14.138 1.00 46.41 88 ILE A C 1
ATOM 694 O O . ILE A 1 88 ? -5.418 -29.391 -12.948 1.00 46.41 88 ILE A O 1
ATOM 698 N N . SER A 1 89 ? -6.470 -30.561 -14.552 1.00 43.03 89 SER A N 1
ATOM 699 C CA . SER A 1 89 ? -7.108 -31.541 -13.675 1.00 43.03 89 SER A CA 1
ATOM 700 C C . SER A 1 89 ? -6.042 -32.510 -13.162 1.00 43.03 89 SER A C 1
ATOM 702 O O . SER A 1 89 ? -5.668 -33.469 -13.834 1.00 43.03 89 SER A O 1
ATOM 704 N N . THR A 1 90 ? -5.515 -32.253 -11.966 1.00 47.56 90 THR A N 1
ATOM 705 C CA . THR A 1 90 ? -4.667 -33.196 -11.230 1.00 47.56 90 THR A CA 1
ATOM 706 C C . THR A 1 90 ? -5.536 -34.256 -10.555 1.00 47.56 90 THR A C 1
ATOM 708 O O . THR A 1 90 ? -5.731 -34.239 -9.343 1.00 47.56 90 THR A O 1
ATOM 711 N N . THR A 1 91 ? -6.054 -35.197 -11.342 1.00 47.12 91 THR A N 1
ATOM 712 C CA . THR A 1 91 ? -6.517 -36.506 -10.857 1.00 47.12 91 THR A CA 1
ATOM 713 C C . THR A 1 91 ? -5.394 -37.519 -11.059 1.00 47.12 91 THR A C 1
ATOM 715 O O . THR A 1 91 ? -5.429 -38.336 -11.975 1.00 47.12 91 THR A O 1
ATOM 718 N N . GLY A 1 92 ? -4.350 -37.411 -10.238 1.00 53.91 92 GLY A N 1
ATOM 719 C CA . GLY A 1 92 ? -3.303 -38.423 -10.101 1.00 53.91 92 GLY A CA 1
ATOM 720 C C . GLY A 1 92 ? -3.384 -39.068 -8.714 1.00 53.91 92 GLY A C 1
ATOM 721 O O . GLY A 1 92 ? -3.755 -38.378 -7.761 1.00 53.91 92 GLY A O 1
ATOM 722 N N . PRO A 1 93 ? -3.080 -40.372 -8.575 1.00 57.75 93 PRO A N 1
ATOM 723 C CA . PRO A 1 93 ? -3.156 -41.067 -7.295 1.00 57.75 93 PRO A CA 1
ATOM 724 C C . PRO A 1 93 ? -2.189 -40.448 -6.269 1.00 57.75 93 PRO A C 1
ATOM 726 O O . PRO A 1 93 ? -1.101 -39.996 -6.641 1.00 57.75 93 PRO A O 1
ATOM 729 N N . PRO A 1 94 ? -2.567 -40.411 -4.978 1.00 49.66 94 PRO A N 1
ATOM 730 C CA . PRO A 1 94 ? -1.767 -39.784 -3.937 1.00 49.66 94 PRO A CA 1
ATOM 731 C C . PRO A 1 94 ? -0.435 -40.521 -3.777 1.00 49.66 94 PRO A C 1
ATOM 733 O O . PRO A 1 94 ? -0.395 -41.670 -3.343 1.00 49.66 94 PRO A O 1
ATOM 736 N N . SER A 1 95 ? 0.661 -39.838 -4.111 1.00 50.69 95 SER A N 1
ATOM 737 C CA . SER A 1 95 ? 2.014 -40.280 -3.776 1.00 50.69 95 SER A CA 1
ATOM 738 C C . SER A 1 95 ? 2.166 -40.296 -2.249 1.00 50.69 95 SER A C 1
ATOM 740 O O . SER A 1 95 ? 2.066 -39.234 -1.624 1.00 50.69 95 SER A O 1
ATOM 742 N N . PRO A 1 96 ? 2.419 -41.452 -1.615 1.00 55.84 96 PRO A N 1
ATOM 743 C CA . PRO A 1 96 ? 2.620 -41.511 -0.180 1.00 55.84 96 PRO A CA 1
ATOM 744 C C . PRO A 1 96 ? 4.041 -41.044 0.159 1.00 55.84 96 PRO A C 1
ATOM 746 O O . PRO A 1 96 ? 5.020 -41.583 -0.347 1.00 55.84 96 PRO A O 1
ATOM 749 N N . GLY A 1 97 ? 4.165 -40.070 1.066 1.00 48.94 97 GLY A N 1
ATOM 750 C CA . GLY A 1 97 ? 5.299 -40.086 1.997 1.00 48.94 97 GLY A CA 1
ATOM 751 C C . GLY A 1 97 ? 6.341 -38.965 1.981 1.00 48.94 97 GLY A C 1
ATOM 752 O O . GLY A 1 97 ? 7.337 -39.124 2.675 1.00 48.94 97 GLY A O 1
ATOM 753 N N . CYS A 1 98 ? 6.149 -37.814 1.331 1.00 40.00 98 CYS A N 1
ATOM 754 C CA . CYS A 1 98 ? 7.026 -36.655 1.584 1.00 40.00 98 CYS A CA 1
ATOM 755 C C . CYS A 1 98 ? 6.377 -35.670 2.564 1.00 40.00 98 CYS A C 1
ATOM 757 O O . CYS A 1 98 ? 5.783 -34.666 2.172 1.00 40.00 98 CYS A O 1
ATOM 759 N N . LYS A 1 99 ? 6.516 -35.948 3.867 1.00 52.69 99 LYS A N 1
ATOM 760 C CA . LYS A 1 99 ? 6.327 -34.944 4.924 1.00 52.69 99 LYS A CA 1
ATOM 761 C C . LYS A 1 99 ? 7.450 -33.910 4.791 1.00 52.69 99 LYS A C 1
ATOM 763 O O . LYS A 1 99 ? 8.536 -34.093 5.329 1.00 52.69 99 LYS A O 1
ATOM 768 N N . SER A 1 100 ? 7.226 -32.854 4.013 1.00 55.91 100 SER A N 1
ATOM 769 C CA . SER A 1 100 ? 8.185 -31.759 3.873 1.00 55.91 100 SER A CA 1
ATOM 770 C C . SER A 1 100 ? 8.151 -30.868 5.116 1.00 55.91 100 SER A C 1
ATOM 772 O O . SER A 1 100 ? 7.435 -29.872 5.206 1.00 55.91 100 SER A O 1
ATOM 774 N N . GLU A 1 101 ? 9.004 -31.216 6.072 1.00 57.41 101 GLU A N 1
ATOM 775 C CA . GLU A 1 101 ? 9.388 -30.456 7.271 1.00 57.41 101 GLU A CA 1
ATOM 776 C C . GLU A 1 101 ? 10.173 -29.158 6.940 1.00 57.41 101 GLU A C 1
ATOM 778 O O . GLU A 1 101 ? 11.011 -28.684 7.699 1.00 57.41 101 GLU A O 1
ATOM 783 N N . ILE A 1 102 ? 9.926 -28.569 5.765 1.00 58.09 102 ILE A N 1
ATOM 784 C CA . ILE A 1 102 ? 10.676 -27.431 5.207 1.00 58.09 102 ILE A CA 1
ATOM 785 C C . ILE A 1 102 ? 9.998 -26.091 5.552 1.00 58.09 102 ILE A C 1
ATOM 787 O O . ILE A 1 102 ? 10.628 -25.035 5.513 1.00 58.09 102 ILE A O 1
ATOM 791 N N . LYS A 1 103 ? 8.722 -26.114 5.953 1.00 60.75 103 LYS A N 1
ATOM 792 C CA . LYS A 1 103 ? 7.922 -24.900 6.174 1.00 60.75 103 LYS A CA 1
ATOM 793 C C . LYS A 1 103 ? 8.449 -23.947 7.267 1.00 60.75 103 LYS A C 1
ATOM 795 O O . LYS A 1 103 ? 8.463 -22.749 6.991 1.00 60.75 103 LYS A O 1
ATOM 800 N N . PRO A 1 104 ? 8.942 -24.389 8.445 1.00 63.09 104 PRO A N 1
ATOM 801 C CA . PRO A 1 104 ? 9.312 -23.430 9.491 1.00 63.09 104 PRO A CA 1
ATOM 802 C C . PRO A 1 104 ? 10.618 -22.680 9.181 1.00 63.09 104 PRO A C 1
ATOM 804 O O . PRO A 1 104 ? 10.743 -21.506 9.518 1.00 63.09 104 PRO A O 1
ATOM 807 N N . LYS A 1 105 ? 11.576 -23.312 8.485 1.00 59.91 105 LYS A N 1
ATOM 808 C CA . LYS A 1 105 ? 12.852 -22.666 8.126 1.00 59.91 105 LYS A CA 1
ATOM 809 C C . LYS A 1 105 ? 12.695 -21.611 7.032 1.00 59.91 105 LYS A C 1
ATOM 811 O O . LYS A 1 105 ? 13.347 -20.576 7.102 1.00 59.91 105 LYS A O 1
ATOM 816 N N . VAL A 1 106 ? 11.823 -21.841 6.048 1.00 62.75 106 VAL A N 1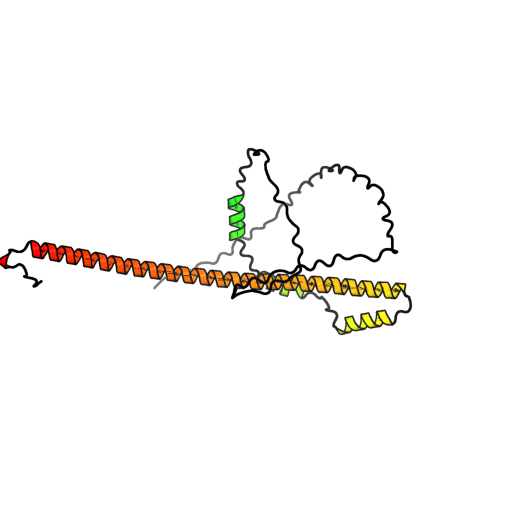
ATOM 817 C CA . VAL A 1 106 ? 11.578 -20.865 4.971 1.00 62.75 106 VAL A CA 1
ATOM 818 C C . VAL A 1 106 ? 10.848 -19.629 5.505 1.00 62.75 106 VAL A C 1
ATOM 820 O O . VAL A 1 106 ? 11.216 -18.512 5.150 1.00 62.75 106 VAL A O 1
ATOM 823 N N . GLU A 1 107 ? 9.889 -19.795 6.423 1.00 65.69 107 GLU A N 1
ATOM 824 C CA . GLU A 1 107 ? 9.248 -18.654 7.095 1.00 65.69 107 GLU A CA 1
ATOM 825 C C . GLU A 1 107 ? 10.213 -17.864 7.987 1.00 65.69 107 GLU A C 1
ATOM 827 O O . GLU A 1 107 ? 10.123 -16.640 8.044 1.00 65.69 107 GLU A O 1
ATOM 832 N N . GLN A 1 108 ? 11.150 -18.532 8.666 1.00 65.50 108 GLN A N 1
ATOM 833 C CA . GLN A 1 108 ? 12.133 -17.858 9.516 1.00 65.50 108 GLN A CA 1
ATOM 834 C C . GLN A 1 108 ? 13.142 -17.034 8.701 1.00 65.50 108 GLN A C 1
ATOM 836 O O . GLN A 1 108 ? 13.496 -15.931 9.109 1.00 65.50 108 GLN A O 1
ATOM 841 N N . ILE A 1 109 ? 13.553 -17.522 7.526 1.00 61.75 109 ILE A N 1
ATOM 842 C CA . ILE A 1 109 ? 14.417 -16.770 6.600 1.00 61.75 109 ILE A CA 1
ATOM 843 C C . ILE A 1 109 ? 13.656 -15.566 6.016 1.00 61.75 109 ILE A C 1
ATOM 845 O O . ILE A 1 109 ? 14.173 -14.453 6.024 1.00 61.75 109 ILE A O 1
ATOM 849 N N . LEU A 1 110 ? 12.389 -15.744 5.617 1.00 59.59 110 LEU A N 1
ATOM 850 C CA . LEU A 1 110 ? 11.538 -14.653 5.111 1.00 59.59 110 LEU A CA 1
ATOM 851 C C . LEU A 1 110 ? 11.234 -13.561 6.152 1.00 59.59 110 LEU A C 1
ATOM 853 O O . LEU A 1 110 ? 10.978 -12.422 5.768 1.00 59.59 110 LEU A O 1
ATOM 857 N N . ARG A 1 111 ? 11.230 -13.887 7.452 1.00 65.38 111 ARG A N 1
ATOM 858 C CA . ARG A 1 111 ? 11.019 -12.905 8.533 1.00 65.38 111 ARG A CA 1
ATOM 859 C C . ARG A 1 111 ? 12.293 -12.166 8.941 1.00 65.38 111 ARG A C 1
ATOM 861 O O . ARG A 1 111 ? 12.188 -11.039 9.413 1.00 65.38 111 ARG A O 1
ATOM 868 N N . ASN A 1 112 ? 13.461 -12.786 8.779 1.00 59.53 112 ASN A N 1
ATOM 869 C CA . ASN A 1 112 ? 14.731 -12.211 9.223 1.00 59.53 112 ASN A CA 1
ATOM 870 C C . ASN A 1 112 ? 15.417 -11.361 8.148 1.00 59.53 112 ASN A C 1
ATOM 872 O O . ASN A 1 112 ? 16.127 -10.419 8.492 1.00 59.53 112 ASN A O 1
ATOM 876 N N . ASP A 1 113 ? 15.150 -11.619 6.868 1.00 53.09 113 ASP A N 1
ATOM 877 C CA . ASP A 1 113 ? 15.691 -10.811 5.777 1.00 53.09 113 ASP A CA 1
ATOM 878 C C . ASP A 1 113 ? 14.725 -9.673 5.437 1.00 53.09 113 ASP A C 1
ATOM 880 O O . ASP A 1 113 ? 14.098 -9.635 4.374 1.00 53.09 113 ASP A O 1
ATOM 884 N N . HIS A 1 114 ? 14.609 -8.702 6.347 1.00 61.00 114 HIS A N 1
ATOM 885 C CA . HIS A 1 114 ? 14.139 -7.377 5.958 1.00 61.00 114 HIS A CA 1
ATOM 886 C C . HIS A 1 114 ? 15.232 -6.782 5.064 1.00 61.00 114 HIS A C 1
ATOM 888 O O . HIS A 1 114 ? 16.156 -6.119 5.528 1.00 61.00 114 HIS A O 1
ATOM 894 N N . VAL A 1 115 ? 15.189 -7.120 3.773 1.00 64.12 115 VAL A N 1
ATOM 895 C CA . VAL A 1 115 ? 16.105 -6.565 2.782 1.00 64.12 115 VAL A CA 1
ATOM 896 C C . VAL A 1 115 ? 15.865 -5.065 2.786 1.00 64.12 115 VAL A C 1
ATOM 898 O O . VAL A 1 115 ? 14.830 -4.596 2.311 1.00 64.12 115 VAL A O 1
ATOM 901 N N . ASP A 1 116 ? 16.803 -4.324 3.366 1.00 70.69 116 ASP A N 1
ATOM 902 C CA . ASP A 1 116 ? 16.799 -2.873 3.333 1.00 70.69 116 ASP A CA 1
ATOM 903 C C . ASP A 1 116 ? 17.075 -2.443 1.887 1.00 70.69 116 ASP A C 1
ATOM 905 O O . ASP A 1 116 ? 18.215 -2.308 1.426 1.00 70.69 116 ASP A O 1
ATOM 909 N N . LEU A 1 117 ? 15.983 -2.332 1.128 1.00 69.50 117 LEU A N 1
ATOM 910 C CA . LEU A 1 117 ? 15.992 -1.924 -0.269 1.00 69.50 117 LEU A CA 1
ATOM 911 C C . LEU A 1 117 ? 16.648 -0.549 -0.413 1.00 69.50 117 LEU A C 1
ATOM 913 O O . LEU A 1 117 ? 17.290 -0.292 -1.430 1.00 69.50 117 LEU A O 1
ATOM 917 N N . GLU A 1 118 ? 16.550 0.303 0.606 1.00 72.88 118 GLU A N 1
ATOM 918 C CA . GLU A 1 118 ? 17.123 1.641 0.617 1.00 72.88 118 GLU A CA 1
ATOM 919 C C . GLU A 1 118 ? 18.651 1.587 0.741 1.00 72.88 118 GLU A C 1
ATOM 921 O O . GLU A 1 118 ? 19.356 2.192 -0.078 1.00 72.88 118 GLU A O 1
ATOM 926 N N . ALA A 1 119 ? 19.173 0.744 1.637 1.00 75.56 119 ALA A N 1
ATOM 927 C CA . ALA A 1 119 ? 20.604 0.448 1.721 1.00 75.56 119 ALA A CA 1
ATOM 928 C C . ALA A 1 119 ? 21.152 -0.191 0.430 1.00 75.56 119 ALA A C 1
ATOM 930 O O . ALA A 1 119 ? 22.253 0.147 -0.013 1.00 75.56 119 ALA A O 1
ATOM 931 N N . LEU A 1 120 ? 20.383 -1.066 -0.227 1.00 71.75 120 LEU A N 1
ATOM 932 C CA . LEU A 1 120 ? 20.758 -1.683 -1.508 1.00 71.75 120 LEU A CA 1
ATOM 933 C C . LEU A 1 120 ? 20.796 -0.666 -2.658 1.00 71.75 120 LEU A C 1
ATOM 935 O O . LEU A 1 120 ? 21.712 -0.686 -3.490 1.00 71.75 120 LEU A O 1
ATOM 939 N N . ILE A 1 121 ? 19.844 0.266 -2.691 1.00 72.12 121 ILE A N 1
ATOM 940 C CA . ILE A 1 121 ? 19.831 1.373 -3.651 1.00 72.12 121 ILE A CA 1
ATOM 941 C C . ILE A 1 121 ? 21.024 2.293 -3.396 1.00 72.12 121 ILE A C 1
ATOM 943 O O . ILE A 1 121 ? 21.722 2.656 -4.347 1.00 72.12 121 ILE A O 1
ATOM 947 N N . GLU A 1 122 ? 21.315 2.641 -2.145 1.00 77.69 122 GLU A N 1
ATOM 948 C CA . GLU A 1 122 ? 22.507 3.416 -1.800 1.00 77.69 122 GLU A CA 1
ATOM 949 C C . GLU A 1 122 ? 23.804 2.696 -2.180 1.00 77.69 122 GLU A C 1
ATOM 951 O O . GLU A 1 122 ? 24.695 3.311 -2.775 1.00 77.69 122 GLU A O 1
ATOM 956 N N . ALA A 1 123 ? 23.907 1.397 -1.908 1.00 72.19 123 ALA A N 1
ATOM 957 C CA . ALA A 1 123 ? 25.057 0.582 -2.286 1.00 72.19 123 ALA A CA 1
ATOM 958 C C . ALA A 1 123 ? 25.236 0.529 -3.814 1.00 72.19 123 ALA A C 1
ATOM 960 O O . ALA A 1 123 ? 26.358 0.665 -4.314 1.00 72.19 123 ALA A O 1
ATOM 961 N N . SER A 1 124 ? 24.144 0.431 -4.581 1.00 65.25 124 SER A N 1
ATOM 962 C CA . SER A 1 124 ? 24.193 0.490 -6.051 1.00 65.25 124 SER A CA 1
ATOM 963 C C . SER A 1 124 ? 24.608 1.873 -6.574 1.00 65.25 124 SER A C 1
ATOM 965 O O . SER A 1 124 ? 25.386 1.976 -7.527 1.00 65.25 124 SER A O 1
ATOM 967 N N . LYS A 1 125 ? 24.174 2.959 -5.916 1.00 67.12 125 LYS A N 1
ATOM 968 C CA . LYS A 1 125 ? 24.569 4.335 -6.258 1.00 67.12 125 LYS A CA 1
ATOM 969 C C . LYS A 1 125 ? 26.052 4.576 -5.956 1.00 67.12 125 LYS A C 1
ATOM 971 O O . LYS A 1 125 ? 26.726 5.251 -6.738 1.00 67.12 125 LYS A O 1
ATOM 976 N N . LYS A 1 126 ? 26.568 4.009 -4.857 1.00 66.06 126 LYS A N 1
ATOM 977 C CA . LYS A 1 126 ? 27.974 4.125 -4.421 1.00 66.06 126 LYS A CA 1
ATOM 978 C C . LYS A 1 126 ? 28.923 3.297 -5.302 1.00 66.06 126 LYS A C 1
ATOM 980 O O . LYS A 1 126 ? 29.976 3.797 -5.695 1.00 66.06 126 LYS A O 1
ATOM 985 N N . THR A 1 127 ? 28.539 2.085 -5.703 1.00 58.00 127 THR A N 1
ATOM 986 C CA . THR A 1 127 ? 29.372 1.209 -6.560 1.00 58.00 127 THR A CA 1
ATOM 987 C C . THR A 1 127 ? 29.344 1.592 -8.047 1.00 58.00 127 THR A C 1
ATOM 989 O O . THR A 1 127 ? 30.329 1.387 -8.759 1.00 58.00 127 THR A O 1
ATOM 992 N N . SER A 1 128 ? 28.279 2.248 -8.526 1.00 53.88 128 SER A N 1
ATOM 993 C CA . SER A 1 128 ? 28.137 2.665 -9.933 1.00 53.88 128 SER A CA 1
ATOM 994 C C . SER A 1 128 ? 29.010 3.869 -10.350 1.00 53.88 128 SER A C 1
ATOM 996 O O . SER A 1 128 ? 28.946 4.293 -11.509 1.00 53.88 128 SER A O 1
ATOM 998 N N . ARG A 1 129 ? 29.833 4.442 -9.458 1.00 53.47 129 ARG A N 1
ATOM 999 C CA . ARG A 1 129 ? 30.694 5.606 -9.765 1.00 53.47 129 ARG A CA 1
ATOM 1000 C C . ARG A 1 129 ? 32.023 5.266 -10.445 1.00 53.47 129 ARG A C 1
ATOM 1002 O O . ARG A 1 129 ? 32.735 6.179 -10.862 1.00 53.47 129 ARG A O 1
ATOM 1009 N N . ARG A 1 130 ? 32.353 3.987 -10.650 1.00 54.59 130 ARG A N 1
ATOM 1010 C CA . ARG A 1 130 ? 33.516 3.602 -11.466 1.00 54.59 130 ARG A CA 1
ATOM 1011 C C . ARG A 1 130 ? 33.199 3.732 -12.965 1.00 54.59 130 ARG A C 1
ATOM 1013 O O . ARG A 1 130 ? 32.809 2.784 -13.634 1.00 54.59 130 ARG A O 1
ATOM 1020 N N . GLY A 1 131 ? 33.368 4.948 -13.485 1.00 49.94 131 GLY A N 1
ATOM 1021 C CA . GLY A 1 131 ? 33.935 5.173 -14.819 1.00 49.94 131 GLY A CA 1
ATOM 1022 C C . GLY A 1 131 ? 33.115 4.777 -16.049 1.00 49.94 131 GLY A C 1
ATOM 1023 O O . GLY A 1 131 ? 33.706 4.480 -17.083 1.00 49.94 131 GLY A O 1
ATOM 1024 N N . ARG A 1 132 ? 31.778 4.803 -16.014 1.00 54.78 132 ARG A N 1
ATOM 1025 C CA . ARG A 1 132 ? 30.997 4.722 -17.259 1.00 54.78 132 ARG A CA 1
ATOM 1026 C C . ARG A 1 132 ? 30.871 6.123 -17.861 1.00 54.78 132 ARG A C 1
ATOM 1028 O O . ARG A 1 132 ? 29.975 6.866 -17.466 1.00 54.78 132 ARG A O 1
ATOM 1035 N N . LYS A 1 133 ? 31.751 6.479 -18.812 1.00 60.25 133 LYS A N 1
ATOM 1036 C CA . LYS A 1 133 ? 31.534 7.629 -19.712 1.00 60.25 133 LYS A CA 1
ATOM 1037 C C . LYS A 1 133 ? 30.141 7.462 -20.326 1.00 60.25 133 LYS A C 1
ATOM 1039 O O . LYS A 1 133 ? 29.921 6.579 -21.154 1.00 60.25 133 LYS A O 1
ATOM 1044 N N . ARG A 1 134 ? 29.173 8.244 -19.848 1.00 58.16 134 ARG A N 1
ATOM 1045 C CA . ARG A 1 134 ? 27.886 8.394 -20.520 1.00 58.16 134 ARG A CA 1
ATOM 1046 C C . ARG A 1 134 ? 28.212 9.145 -21.802 1.00 58.16 134 ARG A C 1
ATOM 1048 O O . ARG A 1 134 ? 28.725 10.255 -21.721 1.00 58.16 134 ARG A O 1
ATOM 1055 N N . LYS A 1 135 ? 28.004 8.502 -22.947 1.00 57.28 135 LYS A N 1
ATOM 1056 C CA . LYS A 1 135 ? 28.037 9.192 -24.233 1.00 57.28 135 LYS A CA 1
ATOM 1057 C C . LYS A 1 135 ? 26.988 10.303 -24.151 1.00 57.28 135 LYS A C 1
ATOM 1059 O O . LYS A 1 135 ? 25.845 10.014 -23.791 1.00 57.28 135 LYS A O 1
ATOM 1064 N N . SER A 1 136 ? 27.400 11.557 -24.311 1.00 62.31 136 SER A N 1
ATOM 1065 C CA . SER A 1 136 ? 26.486 12.701 -24.309 1.00 62.31 136 SER A CA 1
ATOM 1066 C C . SER A 1 136 ? 25.531 12.590 -25.501 1.00 62.31 136 SER A C 1
ATOM 1068 O O . SER A 1 136 ? 25.831 11.893 -26.469 1.00 62.31 136 SER A O 1
ATOM 1070 N N . SER A 1 137 ? 24.384 13.272 -25.435 1.00 67.44 137 SER A N 1
ATOM 1071 C CA . SER A 1 137 ? 23.410 13.353 -26.539 1.00 67.44 137 SER A CA 1
ATOM 1072 C C . SER A 1 137 ? 24.071 13.710 -27.880 1.00 67.44 137 SER A C 1
ATOM 1074 O O . SER A 1 137 ? 23.696 13.175 -28.916 1.00 67.44 137 SER A O 1
ATOM 1076 N N . GLU A 1 138 ? 25.111 14.547 -27.846 1.00 73.06 138 GLU A N 1
ATOM 1077 C CA . GLU A 1 138 ? 25.911 14.927 -29.018 1.00 73.06 138 GLU A CA 1
ATOM 1078 C C . GLU A 1 138 ? 26.625 13.734 -29.672 1.00 73.06 138 GLU A C 1
ATOM 1080 O O . GLU A 1 138 ? 26.747 13.661 -30.889 1.00 73.06 138 GLU A O 1
ATOM 1085 N N . GLU A 1 139 ? 27.073 12.746 -28.895 1.00 75.62 139 GLU A N 1
ATOM 1086 C CA . GLU A 1 139 ? 27.775 11.578 -29.434 1.00 75.62 139 GLU A CA 1
ATOM 1087 C C . GLU A 1 139 ? 26.813 10.556 -30.076 1.00 75.62 139 GLU A C 1
ATOM 1089 O O . GLU A 1 139 ? 27.243 9.703 -30.858 1.00 75.62 139 GLU A O 1
ATOM 1094 N N . GLU A 1 140 ? 25.516 10.610 -29.749 1.00 79.00 140 GLU A N 1
ATOM 1095 C CA . GLU A 1 140 ? 24.475 9.848 -30.454 1.00 79.00 140 GLU A CA 1
ATOM 1096 C C . GLU A 1 140 ? 24.174 10.484 -31.819 1.00 79.00 140 GLU A C 1
ATOM 1098 O O . GLU A 1 140 ? 24.112 9.774 -32.824 1.00 79.00 140 GLU A O 1
ATOM 1103 N N . GLU A 1 141 ? 24.103 11.816 -31.869 1.00 81.44 141 GLU A N 1
ATOM 1104 C CA . GLU A 1 141 ? 23.869 12.594 -33.092 1.00 81.44 141 GLU A CA 1
ATOM 1105 C C . GLU A 1 141 ? 25.034 12.476 -34.091 1.00 81.44 141 GLU A C 1
ATOM 1107 O O . GLU A 1 141 ? 24.831 12.224 -35.283 1.00 81.44 141 GLU A O 1
ATOM 1112 N N . LEU A 1 142 ? 26.275 12.516 -33.598 1.00 82.56 142 LEU A N 1
ATOM 1113 C CA . LEU A 1 142 ? 27.465 12.291 -34.426 1.00 82.56 142 LEU A CA 1
ATOM 1114 C C . LEU A 1 142 ? 27.492 10.890 -35.061 1.00 82.56 142 LEU A C 1
ATOM 1116 O O . LEU A 1 142 ? 27.927 10.737 -36.199 1.00 82.56 142 LEU A O 1
ATOM 1120 N N . GLN A 1 143 ? 26.982 9.865 -34.372 1.00 80.94 143 GLN A N 1
ATOM 1121 C CA . GLN A 1 143 ? 26.925 8.500 -34.917 1.00 80.94 143 GLN A CA 1
ATOM 1122 C C . GLN A 1 143 ? 25.841 8.335 -35.984 1.00 80.94 143 GLN A C 1
ATOM 1124 O O . GLN A 1 143 ? 26.000 7.531 -36.906 1.00 80.94 143 GLN A O 1
ATOM 1129 N N . THR A 1 144 ? 24.739 9.083 -35.884 1.00 82.56 144 THR A N 1
ATOM 1130 C CA . THR A 1 144 ? 23.742 9.126 -36.959 1.00 82.56 144 THR A CA 1
ATOM 1131 C C . THR A 1 144 ? 24.280 9.834 -38.198 1.00 82.56 144 THR A C 1
ATOM 1133 O O . THR A 1 144 ? 24.098 9.318 -39.299 1.00 82.56 144 THR A O 1
ATOM 1136 N N . LEU A 1 145 ? 25.037 10.921 -38.024 1.00 85.81 145 LEU A N 1
ATOM 1137 C CA . LEU A 1 145 ? 25.683 11.639 -39.127 1.00 85.81 145 LEU A CA 1
ATOM 1138 C C . LEU A 1 145 ? 26.764 10.790 -39.818 1.00 85.81 145 LEU A C 1
ATOM 1140 O O . LEU A 1 145 ? 26.799 10.717 -41.047 1.00 85.81 145 LEU A O 1
ATOM 1144 N N . GLU A 1 146 ? 27.587 10.064 -39.052 1.00 81.94 146 GLU A N 1
ATOM 1145 C CA . GLU A 1 146 ? 28.574 9.113 -39.597 1.00 81.94 146 GLU A CA 1
ATOM 1146 C C . GLU A 1 146 ? 27.896 8.011 -40.430 1.00 81.94 146 GLU A C 1
ATOM 1148 O O . GLU A 1 146 ? 28.370 7.628 -41.499 1.00 81.94 146 GLU A O 1
ATOM 1153 N N . CYS A 1 147 ? 26.727 7.539 -39.989 1.00 81.50 147 CYS A N 1
ATOM 1154 C CA . CYS A 1 147 ? 25.945 6.567 -40.742 1.00 81.50 147 CYS A CA 1
ATOM 1155 C C . CYS A 1 147 ? 25.420 7.120 -42.079 1.00 81.50 147 CYS A C 1
ATOM 1157 O O . CYS A 1 147 ? 25.225 6.357 -43.032 1.00 81.50 147 CYS A O 1
ATOM 1159 N N . GLU A 1 148 ? 25.112 8.411 -42.152 1.00 81.38 148 GLU A N 1
ATOM 1160 C CA . GLU A 1 148 ? 24.574 9.043 -43.356 1.00 81.38 148 GLU A CA 1
ATOM 1161 C C . GLU A 1 148 ? 25.660 9.320 -44.394 1.00 81.38 148 GLU A C 1
ATOM 1163 O O . GLU A 1 148 ? 25.406 9.079 -45.579 1.00 81.38 148 GLU A O 1
ATOM 1168 N N . ALA A 1 149 ? 26.855 9.705 -43.933 1.00 85.50 149 ALA A N 1
ATOM 1169 C CA . ALA A 1 149 ? 28.037 9.978 -44.749 1.00 85.50 149 ALA A CA 1
ATOM 1170 C C . ALA A 1 149 ? 28.637 8.730 -45.429 1.00 85.50 149 ALA A C 1
ATOM 1172 O O . ALA A 1 149 ? 29.356 8.850 -46.420 1.00 85.50 149 ALA A O 1
ATOM 1173 N N . GLU A 1 150 ? 28.337 7.527 -44.932 1.00 89.06 150 GLU A N 1
ATOM 1174 C CA . GLU A 1 150 ? 28.860 6.282 -45.496 1.00 89.06 150 GLU A CA 1
ATOM 1175 C C . GLU A 1 150 ? 28.195 5.930 -46.846 1.00 89.06 150 GLU A C 1
ATOM 1177 O O . GLU A 1 150 ? 26.964 5.806 -46.943 1.00 89.06 150 GLU A O 1
ATOM 1182 N N . THR A 1 151 ? 29.018 5.733 -47.884 1.00 89.31 151 THR A N 1
ATOM 1183 C CA . THR A 1 151 ? 28.590 5.425 -49.263 1.00 89.31 151 THR A CA 1
ATOM 1184 C C . THR A 1 151 ? 28.421 3.927 -49.522 1.00 89.31 151 THR A C 1
ATOM 1186 O O . THR A 1 151 ? 27.551 3.536 -50.300 1.00 89.31 151 THR A O 1
ATOM 1189 N N . ASP A 1 152 ? 29.195 3.075 -48.841 1.00 94.38 152 ASP A N 1
ATOM 1190 C CA . ASP A 1 152 ? 29.043 1.621 -48.920 1.00 94.38 152 ASP A CA 1
ATOM 1191 C C . ASP A 1 152 ? 27.752 1.169 -48.213 1.00 94.38 152 ASP A C 1
ATOM 1193 O O . ASP A 1 152 ? 27.573 1.313 -46.996 1.00 94.38 152 ASP A O 1
ATOM 1197 N N . ALA A 1 153 ? 26.850 0.565 -48.989 1.00 92.50 153 ALA A N 1
ATOM 1198 C CA . ALA A 1 153 ? 25.567 0.058 -48.522 1.00 92.50 153 ALA A CA 1
ATOM 1199 C C . ALA A 1 153 ? 25.707 -0.983 -47.398 1.00 92.50 153 ALA A C 1
ATOM 1201 O O . ALA A 1 153 ? 24.889 -0.997 -46.465 1.00 92.50 153 ALA A O 1
ATOM 1202 N N . TYR A 1 154 ? 26.731 -1.843 -47.452 1.00 93.88 154 TYR A N 1
ATOM 1203 C CA . TYR A 1 154 ? 26.947 -2.854 -46.419 1.00 93.88 154 TYR A CA 1
ATOM 1204 C C . TYR A 1 154 ? 27.391 -2.209 -45.102 1.00 93.88 154 TYR A C 1
ATOM 1206 O O . TYR A 1 154 ? 26.781 -2.454 -44.051 1.00 93.88 154 TYR A O 1
ATOM 1214 N N . ARG A 1 155 ? 28.399 -1.331 -45.154 1.00 92.62 155 ARG A N 1
ATOM 1215 C CA . ARG A 1 155 ? 28.908 -0.612 -43.979 1.00 92.62 155 ARG A CA 1
ATOM 1216 C C . ARG A 1 155 ? 27.824 0.251 -43.328 1.00 92.62 155 ARG A C 1
ATOM 1218 O O . ARG A 1 155 ? 27.610 0.144 -42.117 1.00 92.62 155 ARG A O 1
ATOM 1225 N N . LYS A 1 156 ? 27.025 0.963 -44.128 1.00 91.81 156 LYS A N 1
ATOM 1226 C CA . LYS A 1 156 ? 25.849 1.719 -43.664 1.00 91.81 156 LYS A CA 1
ATOM 1227 C C . LYS A 1 156 ? 24.842 0.837 -42.921 1.00 91.81 156 LYS A C 1
ATOM 1229 O O . LYS A 1 156 ? 24.390 1.184 -41.829 1.00 91.81 156 LYS A O 1
ATOM 1234 N N . LYS A 1 157 ? 24.512 -0.345 -43.456 1.00 93.50 157 LYS A N 1
ATOM 1235 C CA . LYS A 1 157 ? 23.601 -1.300 -42.794 1.00 93.50 157 LYS A CA 1
ATOM 1236 C C . LYS A 1 157 ? 24.159 -1.798 -41.455 1.00 93.50 157 LYS A C 1
ATOM 1238 O O . LYS A 1 157 ? 23.399 -1.921 -40.491 1.00 93.50 157 LYS A O 1
ATOM 1243 N N . ARG A 1 158 ? 25.468 -2.061 -41.373 1.00 95.44 158 ARG A N 1
ATOM 1244 C CA . ARG A 1 158 ? 26.137 -2.489 -40.130 1.00 95.44 158 ARG A CA 1
ATOM 1245 C C . ARG A 1 158 ? 26.123 -1.396 -39.062 1.00 95.44 158 ARG A C 1
ATOM 1247 O O . ARG A 1 158 ? 25.776 -1.695 -37.920 1.00 95.44 158 ARG A O 1
ATOM 1254 N N . ILE A 1 159 ? 26.413 -0.146 -39.427 1.00 91.44 159 ILE A N 1
ATOM 1255 C CA . ILE A 1 159 ? 26.367 0.996 -38.498 1.00 91.44 159 ILE A CA 1
ATOM 1256 C C . ILE A 1 159 ? 24.939 1.197 -37.968 1.00 91.44 159 ILE A C 1
ATOM 1258 O O . ILE A 1 159 ? 24.743 1.220 -36.751 1.00 91.44 159 ILE A O 1
ATOM 1262 N N . ARG A 1 160 ? 23.920 1.202 -38.844 1.00 93.19 160 ARG A N 1
ATOM 1263 C CA . ARG A 1 160 ? 22.503 1.274 -38.423 1.00 93.19 160 ARG A CA 1
ATOM 1264 C C . ARG A 1 160 ? 22.123 0.170 -37.447 1.00 93.19 160 ARG A C 1
ATOM 1266 O O . ARG A 1 160 ? 21.455 0.434 -36.450 1.00 93.19 160 ARG A O 1
ATOM 1273 N N . ASN A 1 161 ? 22.531 -1.068 -37.726 1.00 96.12 161 ASN A N 1
ATOM 1274 C CA . ASN A 1 161 ? 22.233 -2.190 -36.842 1.00 96.12 161 ASN A CA 1
ATOM 1275 C C . ASN A 1 161 ? 22.895 -2.012 -35.469 1.00 96.12 161 ASN A C 1
ATOM 1277 O O . ASN A 1 161 ? 22.227 -2.187 -34.455 1.00 96.12 161 ASN A O 1
ATOM 1281 N N . ASN A 1 162 ? 24.159 -1.588 -35.422 1.00 94.12 162 ASN A N 1
ATOM 1282 C CA . ASN A 1 162 ? 24.855 -1.317 -34.164 1.00 94.12 162 ASN A CA 1
ATOM 1283 C C . ASN A 1 162 ? 24.158 -0.219 -33.339 1.00 94.12 162 ASN A C 1
ATOM 1285 O O . ASN A 1 162 ? 23.986 -0.386 -32.127 1.00 94.12 162 ASN A O 1
ATOM 1289 N N . ILE A 1 163 ? 23.710 0.864 -33.988 1.00 89.88 163 ILE A N 1
ATOM 1290 C CA . ILE A 1 163 ? 22.925 1.933 -33.348 1.00 89.88 163 ILE A CA 1
ATOM 1291 C C . ILE A 1 163 ? 21.607 1.363 -32.804 1.00 89.88 163 ILE A C 1
ATOM 1293 O O . ILE A 1 163 ? 21.296 1.537 -31.625 1.00 89.88 163 ILE A O 1
ATOM 1297 N N . ALA A 1 164 ? 20.863 0.610 -33.619 1.00 93.75 164 ALA A N 1
ATOM 1298 C CA . ALA A 1 164 ? 19.597 -0.001 -33.213 1.00 93.75 164 ALA A CA 1
ATOM 1299 C C . ALA A 1 164 ? 19.764 -0.967 -32.025 1.00 93.75 164 ALA A C 1
ATOM 1301 O O . ALA A 1 164 ? 18.966 -0.940 -31.087 1.00 93.75 164 ALA A O 1
ATOM 1302 N N . VAL A 1 165 ? 20.825 -1.781 -32.019 1.00 96.25 165 VAL A N 1
ATOM 1303 C CA . VAL A 1 165 ? 21.148 -2.693 -30.911 1.00 96.25 165 VAL A CA 1
ATOM 1304 C C . VAL A 1 165 ? 21.460 -1.910 -29.637 1.00 96.25 165 VAL A C 1
ATOM 1306 O O . VAL A 1 165 ? 20.947 -2.263 -28.571 1.00 96.25 165 VAL A O 1
ATOM 1309 N N . ARG A 1 166 ? 22.255 -0.834 -29.720 1.00 92.75 166 ARG A N 1
ATOM 1310 C CA . ARG A 1 166 ? 22.548 0.019 -28.558 1.00 92.75 166 ARG A CA 1
ATOM 1311 C C . ARG A 1 166 ? 21.271 0.656 -28.007 1.00 92.75 166 ARG A C 1
ATOM 1313 O O . ARG A 1 166 ? 20.985 0.478 -26.824 1.00 92.75 166 ARG A O 1
ATOM 1320 N N . LYS A 1 167 ? 20.463 1.275 -28.871 1.00 91.44 167 LYS A N 1
ATOM 1321 C CA . LYS A 1 167 ? 19.178 1.890 -28.504 1.00 91.44 167 LYS A CA 1
ATOM 1322 C C . LYS A 1 167 ? 18.210 0.878 -27.885 1.00 91.44 167 LYS A C 1
ATOM 1324 O O . LYS A 1 167 ? 17.533 1.175 -26.903 1.00 91.44 167 LYS A O 1
ATOM 1329 N N . SER A 1 168 ? 18.182 -0.353 -28.401 1.00 96.44 168 SER A N 1
ATOM 1330 C CA . SER A 1 168 ? 17.390 -1.447 -27.824 1.00 96.44 168 SER A CA 1
ATOM 1331 C C . SER A 1 168 ? 17.848 -1.807 -26.407 1.00 96.44 168 SER A C 1
ATOM 1333 O O . SER A 1 168 ? 17.018 -1.942 -25.505 1.00 96.44 168 SER A O 1
ATOM 1335 N N . ARG A 1 169 ? 19.164 -1.920 -26.177 1.00 96.56 169 ARG A N 1
ATOM 1336 C CA . ARG A 1 169 ? 19.730 -2.193 -24.843 1.00 96.56 169 ARG A CA 1
ATOM 1337 C C . ARG A 1 169 ? 19.434 -1.065 -23.857 1.00 96.56 169 ARG A C 1
ATOM 1339 O O . ARG A 1 169 ? 19.078 -1.338 -22.714 1.00 96.56 169 ARG A O 1
ATOM 1346 N N . GLU A 1 170 ? 19.540 0.186 -24.290 1.00 91.44 170 GLU A N 1
ATOM 1347 C CA . GLU A 1 170 ? 19.223 1.351 -23.457 1.00 91.44 170 GLU A CA 1
ATOM 1348 C C . GLU A 1 170 ? 17.739 1.408 -23.100 1.00 91.44 170 GLU A C 1
ATOM 1350 O O . GLU A 1 170 ? 17.397 1.592 -21.933 1.00 91.44 170 GLU A O 1
ATOM 1355 N N . ARG A 1 171 ? 16.847 1.126 -24.055 1.00 94.19 171 ARG A N 1
ATOM 1356 C CA . ARG A 1 171 ? 15.410 1.014 -23.779 1.00 94.19 171 ARG A CA 1
ATOM 1357 C C . ARG A 1 171 ? 15.098 -0.115 -22.795 1.00 94.19 171 ARG A C 1
ATOM 1359 O O . ARG A 1 171 ? 14.254 0.066 -21.921 1.00 94.19 171 ARG A O 1
ATOM 1366 N N . ALA A 1 172 ? 15.762 -1.265 -22.912 1.00 95.69 172 ALA A N 1
ATOM 1367 C CA . ALA A 1 172 ? 15.616 -2.362 -21.954 1.00 95.69 172 ALA A CA 1
ATOM 1368 C C . ALA A 1 172 ? 16.104 -1.963 -20.550 1.00 95.69 172 ALA A C 1
ATOM 1370 O O . ALA A 1 172 ? 15.418 -2.237 -19.567 1.00 95.69 172 ALA A O 1
ATOM 1371 N N . LYS A 1 173 ? 17.233 -1.247 -20.460 1.00 94.19 173 LYS A N 1
ATOM 1372 C CA . LYS A 1 173 ? 17.757 -0.701 -19.200 1.00 94.19 173 LYS A CA 1
ATOM 1373 C C . LYS A 1 173 ? 16.783 0.287 -18.554 1.00 94.19 173 LYS A C 1
ATOM 1375 O O . LYS A 1 173 ? 16.510 0.158 -17.368 1.00 94.19 173 LYS A O 1
ATOM 1380 N N . LEU A 1 174 ? 16.203 1.202 -19.332 1.00 90.81 174 LEU A N 1
ATOM 1381 C CA . LEU A 1 174 ? 15.189 2.143 -18.842 1.00 90.81 174 LEU A CA 1
ATOM 1382 C C . LEU A 1 174 ? 13.925 1.435 -18.343 1.00 90.81 174 LEU A C 1
ATOM 1384 O O . LEU A 1 174 ? 13.367 1.827 -17.324 1.00 90.81 174 LEU A O 1
ATOM 1388 N N . ARG A 1 175 ? 13.475 0.371 -19.024 1.00 94.19 175 ARG A N 1
ATOM 1389 C CA . ARG A 1 175 ? 12.351 -0.446 -18.534 1.00 94.19 175 ARG A CA 1
ATOM 1390 C C . ARG A 1 175 ? 12.682 -1.103 -17.198 1.00 94.19 175 ARG A C 1
ATOM 1392 O O . ARG A 1 175 ? 11.850 -1.061 -16.301 1.00 94.19 175 ARG A O 1
ATOM 1399 N N . LEU A 1 176 ? 13.881 -1.669 -17.063 1.00 93.44 176 LEU A N 1
ATOM 1400 C CA . LEU A 1 176 ? 14.327 -2.289 -15.816 1.00 93.44 176 LEU A CA 1
ATOM 1401 C C . LEU A 1 176 ? 14.378 -1.267 -14.670 1.00 93.44 176 LEU A C 1
ATOM 1403 O O . LEU A 1 176 ? 13.800 -1.505 -13.613 1.00 93.44 176 LEU A O 1
ATOM 1407 N N . GLU A 1 177 ? 14.994 -0.108 -14.896 1.00 89.25 177 GLU A N 1
ATOM 1408 C CA . GLU A 1 177 ? 15.027 0.993 -13.921 1.00 89.25 177 GLU A CA 1
ATOM 1409 C C . GLU A 1 177 ? 13.609 1.463 -13.555 1.00 89.25 177 GLU A C 1
ATOM 1411 O O . GLU A 1 177 ? 13.308 1.674 -12.381 1.00 89.25 177 GLU A O 1
ATOM 1416 N N . GLY A 1 178 ? 12.702 1.543 -14.536 1.00 90.75 178 GLY A N 1
ATOM 1417 C CA . GLY A 1 178 ? 11.287 1.842 -14.307 1.00 90.75 178 GLY A CA 1
ATOM 1418 C C . GLY A 1 178 ? 10.588 0.801 -13.428 1.00 90.75 178 GLY A C 1
ATOM 1419 O O . GLY A 1 178 ? 9.879 1.167 -12.492 1.00 90.75 178 GLY A O 1
ATOM 1420 N N . THR A 1 179 ? 10.824 -0.494 -13.668 1.00 95.06 179 THR A N 1
ATOM 1421 C CA . THR A 1 179 ? 10.272 -1.565 -12.819 1.00 95.06 179 THR A CA 1
ATOM 1422 C C . THR A 1 179 ? 10.837 -1.531 -11.401 1.00 95.06 179 THR A C 1
ATOM 1424 O O . THR A 1 179 ? 10.077 -1.677 -10.448 1.00 95.06 179 THR A O 1
ATOM 1427 N N . GLN A 1 180 ? 12.137 -1.263 -11.239 1.00 92.75 180 GLN A N 1
ATOM 1428 C CA . GLN A 1 180 ? 12.766 -1.114 -9.924 1.00 92.75 180 GLN A CA 1
ATOM 1429 C C . GLN A 1 180 ? 12.173 0.066 -9.153 1.00 92.75 180 GLN A C 1
ATOM 1431 O O . GLN A 1 180 ? 11.802 -0.089 -7.993 1.00 92.75 180 GLN A O 1
ATOM 1436 N N . LYS A 1 181 ? 12.008 1.222 -9.808 1.00 92.56 181 LYS A N 1
ATOM 1437 C CA . LYS A 1 181 ? 11.349 2.385 -9.204 1.00 92.56 181 LYS A CA 1
ATOM 1438 C C . LYS A 1 181 ? 9.932 2.043 -8.742 1.00 92.56 181 LYS A C 1
ATOM 1440 O O . LYS A 1 181 ? 9.568 2.366 -7.616 1.00 92.56 181 LYS A O 1
ATOM 1445 N N . LYS A 1 182 ? 9.157 1.340 -9.575 1.00 95.56 182 LYS A N 1
ATOM 1446 C CA . LYS A 1 182 ? 7.788 0.956 -9.216 1.00 95.56 182 LYS A CA 1
ATOM 1447 C C . LYS A 1 182 ? 7.737 -0.008 -8.026 1.00 95.56 182 LYS A C 1
ATOM 1449 O O . LYS A 1 182 ? 6.838 0.112 -7.201 1.00 95.56 182 LYS A O 1
ATOM 1454 N N . LEU A 1 183 ? 8.691 -0.934 -7.919 1.00 94.44 183 LEU A N 1
ATOM 1455 C CA . LEU A 1 183 ? 8.800 -1.829 -6.761 1.00 94.44 183 LEU A CA 1
ATOM 1456 C C . LEU A 1 183 ? 9.060 -1.056 -5.466 1.00 94.44 183 LEU A C 1
ATOM 1458 O O . LEU A 1 183 ? 8.446 -1.361 -4.450 1.00 94.44 183 LEU A O 1
ATOM 1462 N N . ILE A 1 184 ? 9.920 -0.037 -5.513 1.00 92.06 184 ILE A N 1
ATOM 1463 C CA . ILE A 1 184 ? 10.200 0.825 -4.358 1.00 92.06 184 ILE A CA 1
ATOM 1464 C C . ILE A 1 184 ? 8.943 1.600 -3.955 1.00 92.06 184 ILE A C 1
ATOM 1466 O O . ILE A 1 184 ? 8.569 1.576 -2.788 1.00 92.06 184 ILE A O 1
ATOM 1470 N N . GLU A 1 185 ? 8.252 2.222 -4.914 1.00 93.12 185 GLU A N 1
ATOM 1471 C CA . GLU A 1 185 ? 6.990 2.931 -4.654 1.00 93.12 185 GLU A CA 1
ATOM 1472 C C . GLU A 1 185 ? 5.956 2.011 -3.984 1.00 93.12 185 GLU A C 1
ATOM 1474 O O . GLU A 1 185 ? 5.414 2.352 -2.934 1.00 93.12 185 GLU A O 1
ATOM 1479 N N . LEU A 1 186 ? 5.735 0.811 -4.535 1.00 95.50 186 LEU A N 1
ATOM 1480 C CA . LEU A 1 186 ? 4.803 -0.167 -3.962 1.00 95.50 186 LEU A CA 1
ATOM 1481 C C . LEU A 1 186 ? 5.225 -0.631 -2.564 1.00 95.50 186 LEU A C 1
ATOM 1483 O O . LEU A 1 186 ? 4.370 -0.851 -1.709 1.00 95.50 186 LEU A O 1
ATOM 1487 N N . HIS A 1 187 ? 6.527 -0.771 -2.312 1.00 93.25 187 HIS A N 1
ATOM 1488 C CA . HIS A 1 187 ? 7.035 -1.112 -0.988 1.00 93.25 187 HIS A CA 1
ATOM 1489 C C . HIS A 1 187 ? 6.737 -0.003 0.028 1.00 93.25 187 HIS A C 1
ATOM 1491 O O . HIS A 1 187 ? 6.194 -0.291 1.094 1.00 93.25 187 HIS A O 1
ATOM 1497 N N . THR A 1 188 ? 7.012 1.258 -0.325 1.00 95.06 188 THR A N 1
ATOM 1498 C CA . THR A 1 188 ? 6.708 2.408 0.542 1.00 95.06 188 THR A CA 1
ATOM 1499 C C . THR A 1 188 ? 5.210 2.538 0.816 1.00 95.06 188 THR A C 1
ATOM 1501 O O . THR A 1 188 ? 4.814 2.726 1.960 1.00 95.06 188 THR A O 1
ATOM 1504 N N . GLU A 1 189 ? 4.364 2.346 -0.200 1.00 97.25 189 GLU A N 1
ATOM 1505 C CA . GLU A 1 189 ? 2.905 2.355 -0.053 1.00 97.25 189 GLU A CA 1
ATOM 1506 C C . GLU A 1 189 ? 2.408 1.197 0.826 1.00 97.25 189 GLU A C 1
ATOM 1508 O O . GLU A 1 189 ? 1.537 1.372 1.673 1.00 97.25 189 GLU A O 1
ATOM 1513 N N . THR A 1 190 ? 2.995 0.008 0.687 1.00 96.38 190 THR A N 1
ATOM 1514 C CA . THR A 1 190 ? 2.671 -1.131 1.557 1.00 96.38 190 THR A CA 1
ATOM 1515 C C . THR A 1 190 ? 3.041 -0.836 3.011 1.00 96.38 190 THR A C 1
ATOM 1517 O O . THR A 1 190 ? 2.314 -1.224 3.926 1.00 96.38 190 THR A O 1
ATOM 1520 N N . GLN A 1 191 ? 4.166 -0.158 3.246 1.00 96.00 191 GLN A N 1
ATOM 1521 C CA . GLN A 1 191 ? 4.606 0.200 4.590 1.00 96.00 191 GLN A CA 1
ATOM 1522 C C . GLN A 1 191 ? 3.661 1.217 5.243 1.00 96.00 191 GLN A C 1
ATOM 1524 O O . GLN A 1 191 ? 3.217 0.990 6.369 1.00 96.00 191 GLN A O 1
ATOM 1529 N N . THR A 1 192 ? 3.260 2.266 4.522 1.00 96.00 192 THR A N 1
ATOM 1530 C CA . THR A 1 192 ? 2.291 3.248 5.039 1.00 96.00 192 THR A CA 1
ATOM 1531 C C . THR A 1 192 ? 0.922 2.617 5.305 1.00 96.00 192 THR A C 1
ATOM 1533 O O . THR A 1 192 ? 0.283 2.919 6.313 1.00 96.00 192 THR A O 1
ATOM 1536 N N . GLN A 1 193 ? 0.479 1.683 4.457 1.00 97.25 193 GLN A N 1
ATOM 1537 C CA . GLN A 1 193 ? -0.751 0.919 4.692 1.00 97.25 193 GLN A CA 1
ATOM 1538 C C . GLN A 1 193 ? -0.662 0.055 5.958 1.00 97.25 193 GLN A C 1
ATOM 1540 O O . GLN A 1 193 ? -1.619 0.007 6.731 1.00 97.25 193 GLN A O 1
ATOM 1545 N N . LYS A 1 194 ? 0.477 -0.605 6.211 1.00 97.00 194 LYS A N 1
ATOM 1546 C CA . LYS A 1 194 ? 0.694 -1.376 7.447 1.00 97.00 194 LYS A CA 1
ATOM 1547 C C . LYS A 1 194 ? 0.634 -0.489 8.688 1.00 97.00 194 LYS A C 1
ATOM 1549 O O . LYS A 1 194 ? -0.019 -0.862 9.659 1.00 97.00 194 LYS A O 1
ATOM 1554 N N . GLU A 1 195 ? 1.275 0.675 8.651 1.00 97.38 195 GLU A N 1
ATOM 1555 C CA . GLU A 1 195 ? 1.241 1.647 9.750 1.00 97.38 19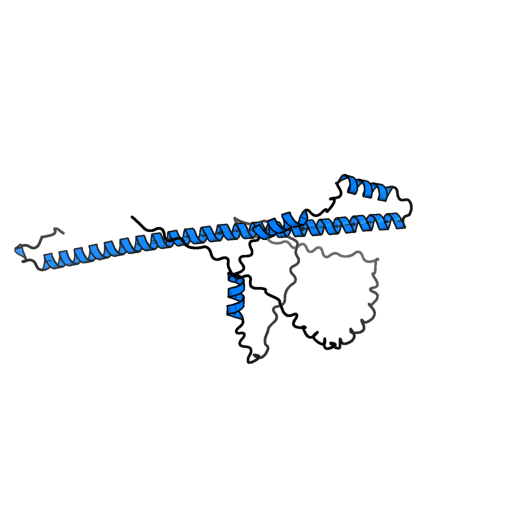5 GLU A CA 1
ATOM 1556 C C . GLU A 1 195 ? -0.189 2.121 10.036 1.00 97.38 195 GLU A C 1
ATOM 1558 O O . GLU A 1 195 ? -0.616 2.140 11.193 1.00 97.38 195 GLU A O 1
ATOM 1563 N N . LEU A 1 196 ? -0.966 2.408 8.987 1.00 98.31 196 LEU A N 1
ATOM 1564 C CA . LEU A 1 196 ? -2.376 2.771 9.118 1.00 98.31 196 LEU A CA 1
ATOM 1565 C C . LEU A 1 196 ? -3.207 1.644 9.751 1.00 98.31 196 LEU A C 1
ATOM 1567 O O . LEU A 1 196 ? -4.012 1.908 10.644 1.00 98.31 196 LEU A O 1
ATOM 1571 N N . ILE A 1 197 ? -3.002 0.394 9.325 1.00 98.12 197 ILE A N 1
ATOM 1572 C CA . ILE A 1 197 ? -3.689 -0.773 9.902 1.00 98.12 197 ILE A CA 1
ATOM 1573 C C . ILE A 1 197 ? -3.371 -0.901 11.395 1.00 98.12 197 ILE A C 1
ATOM 1575 O O . ILE A 1 197 ? -4.291 -1.071 12.194 1.00 98.12 197 ILE A O 1
ATOM 1579 N N . ILE A 1 198 ? -2.097 -0.782 11.780 1.00 97.81 198 ILE A N 1
ATOM 1580 C CA . ILE A 1 198 ? -1.669 -0.850 13.186 1.00 97.81 198 ILE A CA 1
ATOM 1581 C C . ILE A 1 198 ? -2.351 0.251 14.004 1.00 97.81 198 ILE A C 1
ATOM 1583 O O . ILE A 1 198 ? -2.896 -0.020 15.074 1.00 97.81 198 ILE A O 1
ATOM 1587 N N . HIS A 1 199 ? -2.375 1.481 13.490 1.00 98.19 199 HIS A N 1
ATOM 1588 C CA . HIS A 1 199 ? -3.044 2.597 14.152 1.00 98.19 199 HIS A CA 1
ATOM 1589 C C . HIS A 1 199 ? -4.551 2.344 14.327 1.00 98.19 199 HIS A C 1
ATOM 1591 O O . HIS A 1 199 ? -5.088 2.516 15.420 1.00 98.19 199 HIS A O 1
ATOM 1597 N N . MET A 1 200 ? -5.240 1.873 13.283 1.00 98.50 200 MET A N 1
ATOM 1598 C CA . MET A 1 200 ? -6.665 1.533 13.373 1.00 98.50 200 MET A CA 1
ATOM 1599 C C . MET A 1 200 ? -6.929 0.419 14.394 1.00 98.50 200 MET A C 1
ATOM 1601 O O . MET A 1 200 ? -7.878 0.513 15.168 1.00 98.50 200 MET A O 1
ATOM 1605 N N . GLN A 1 201 ? -6.078 -0.608 14.447 1.00 98.31 201 GLN A N 1
ATOM 1606 C CA . GLN A 1 201 ? -6.184 -1.679 15.443 1.00 98.31 201 GLN A CA 1
ATOM 1607 C C . GLN A 1 201 ? -6.029 -1.148 16.873 1.00 98.31 201 GLN A C 1
ATOM 1609 O O . GLN A 1 201 ? -6.800 -1.529 17.752 1.00 98.31 201 GLN A O 1
ATOM 1614 N N . GLN A 1 202 ? -5.079 -0.238 17.105 1.00 98.50 202 GLN A N 1
ATOM 1615 C CA . GLN A 1 202 ? -4.908 0.418 18.405 1.00 98.50 202 GLN A CA 1
ATOM 1616 C C . GLN A 1 202 ? -6.158 1.200 18.810 1.00 98.50 202 GLN A C 1
ATOM 1618 O O . GLN A 1 202 ? -6.622 1.063 19.943 1.00 98.50 202 GLN A O 1
ATOM 1623 N N . GLN A 1 203 ? -6.741 1.960 17.880 1.00 98.44 203 GLN A N 1
ATOM 1624 C CA . GLN A 1 203 ? -7.987 2.680 18.132 1.00 98.44 203 GLN A CA 1
ATOM 1625 C C . GLN A 1 203 ? -9.130 1.717 18.471 1.00 98.44 203 GLN A C 1
ATOM 1627 O O . GLN A 1 203 ? -9.834 1.944 19.452 1.00 98.44 203 GLN A O 1
ATOM 1632 N N . CYS A 1 204 ? -9.297 0.622 17.722 1.00 98.38 204 CYS A N 1
ATOM 1633 C CA . CYS A 1 204 ? -10.309 -0.394 18.024 1.00 98.38 204 CYS A CA 1
ATOM 1634 C C . CYS A 1 204 ? -10.144 -0.966 19.440 1.00 98.38 204 CYS A C 1
ATOM 1636 O O . CYS A 1 204 ? -11.108 -0.968 20.202 1.00 98.38 204 CYS A O 1
ATOM 1638 N N . MET A 1 205 ? -8.925 -1.354 19.833 1.00 98.50 205 MET A N 1
ATOM 1639 C CA . MET A 1 205 ? -8.652 -1.856 21.189 1.00 98.50 205 MET A CA 1
ATOM 1640 C C . MET A 1 205 ? -8.959 -0.812 22.276 1.00 98.50 205 MET A C 1
ATOM 1642 O O . MET A 1 205 ? -9.471 -1.142 23.353 1.00 98.50 205 MET A O 1
ATOM 1646 N N . GLU A 1 206 ? -8.665 0.464 22.018 1.00 98.69 206 GLU A N 1
ATOM 1647 C CA . GLU A 1 206 ? -8.994 1.554 22.939 1.00 98.69 206 GLU A CA 1
ATOM 1648 C C . GLU A 1 206 ? -10.515 1.697 23.112 1.00 98.69 206 GLU A C 1
ATOM 1650 O O . GLU A 1 206 ? -11.010 1.823 24.239 1.00 98.69 206 GLU A O 1
ATOM 1655 N N . TRP A 1 207 ? -11.266 1.642 22.010 1.00 98.50 207 TRP A N 1
ATOM 1656 C CA . TRP A 1 207 ? -12.727 1.702 22.023 1.00 98.50 207 TRP A CA 1
ATOM 1657 C C . TRP A 1 207 ? -13.353 0.493 22.720 1.00 98.50 207 TRP A C 1
ATOM 1659 O O . TRP A 1 207 ? -14.240 0.683 23.552 1.00 98.50 207 TRP A O 1
ATOM 1669 N N . GLU A 1 208 ? -12.856 -0.718 22.479 1.00 98.56 208 GLU A N 1
ATOM 1670 C CA . GLU A 1 208 ? -13.285 -1.935 23.184 1.00 98.56 208 GLU A CA 1
ATOM 1671 C C . GLU A 1 208 ? -13.042 -1.830 24.695 1.00 98.56 208 GLU A C 1
ATOM 1673 O O . GLU A 1 208 ? -13.910 -2.164 25.509 1.00 98.56 208 GLU A O 1
ATOM 1678 N N . THR A 1 209 ? -11.891 -1.279 25.093 1.00 98.62 209 THR A N 1
ATOM 1679 C CA . THR A 1 209 ? -11.572 -1.040 26.506 1.00 98.62 209 THR A CA 1
ATOM 1680 C C . THR A 1 209 ? -12.537 -0.029 27.132 1.00 98.62 209 THR A C 1
ATOM 1682 O O . THR A 1 209 ? -12.992 -0.215 28.265 1.00 98.62 209 THR A O 1
ATOM 1685 N N . LYS A 1 210 ? -12.870 1.053 26.416 1.00 98.62 210 LYS A N 1
ATOM 1686 C CA . LYS A 1 210 ? -13.845 2.058 26.876 1.00 98.62 210 LYS A CA 1
ATOM 1687 C C . LYS A 1 210 ? -15.252 1.468 26.989 1.00 98.62 210 LYS A C 1
ATOM 1689 O O . LYS A 1 210 ? -15.908 1.708 28.003 1.00 98.62 210 LYS A O 1
ATOM 1694 N N . ALA A 1 211 ? -15.680 0.676 26.007 1.00 98.50 211 ALA A N 1
ATOM 1695 C CA . ALA A 1 211 ? -16.965 -0.021 26.019 1.00 98.50 211 ALA A CA 1
ATOM 1696 C C . ALA A 1 211 ? -17.065 -0.971 27.222 1.00 98.50 211 ALA A C 1
ATOM 1698 O O . ALA A 1 211 ? -17.975 -0.829 28.036 1.00 98.50 211 ALA A O 1
ATOM 1699 N N . SER A 1 212 ? -16.050 -1.813 27.434 1.00 98.62 212 SER A N 1
ATOM 1700 C CA . SER A 1 212 ? -15.979 -2.739 28.576 1.00 98.62 212 SER A CA 1
ATOM 1701 C C . SER A 1 212 ? -16.062 -2.015 29.931 1.00 98.62 212 SER A C 1
ATOM 1703 O O . SER A 1 212 ? -16.687 -2.489 30.882 1.00 98.62 212 SER A O 1
ATOM 1705 N N . ARG A 1 213 ? -15.438 -0.832 30.052 1.00 98.62 213 ARG A N 1
ATOM 1706 C CA . ARG A 1 213 ? -15.542 0.002 31.265 1.00 98.62 213 ARG A CA 1
ATOM 1707 C C . ARG A 1 213 ? -16.953 0.555 31.463 1.00 98.62 213 ARG A C 1
ATOM 1709 O O . ARG A 1 213 ? -17.407 0.630 32.604 1.00 98.62 213 ARG A O 1
ATOM 1716 N N . ALA A 1 214 ? -17.621 0.975 30.391 1.00 98.56 214 ALA A N 1
ATOM 1717 C CA . ALA A 1 214 ? -18.992 1.471 30.457 1.00 98.56 214 ALA A CA 1
ATOM 1718 C C . ALA A 1 214 ? -19.969 0.355 30.858 1.00 98.56 214 ALA A C 1
ATOM 1720 O O . ALA A 1 214 ? -20.790 0.567 31.750 1.00 98.56 214 ALA A O 1
ATOM 1721 N N . GLU A 1 215 ? -19.818 -0.840 30.286 1.00 98.56 215 GLU A N 1
ATOM 1722 C CA . GLU A 1 215 ? -20.604 -2.026 30.644 1.00 98.56 215 GLU A CA 1
ATOM 1723 C C . GLU A 1 215 ? -20.452 -2.386 32.124 1.00 98.56 215 GLU A C 1
ATOM 1725 O O . GLU A 1 215 ? -21.453 -2.559 32.818 1.00 98.56 215 GLU A O 1
ATOM 1730 N N . ARG A 1 216 ? -19.219 -2.394 32.651 1.00 98.69 216 ARG A N 1
ATOM 1731 C CA . ARG A 1 216 ? -18.977 -2.657 34.079 1.00 98.69 216 ARG A CA 1
ATOM 1732 C C . ARG A 1 216 ? -19.682 -1.645 34.987 1.00 98.69 216 ARG A C 1
ATOM 1734 O O . ARG A 1 216 ? -20.315 -2.031 35.964 1.00 98.69 216 ARG A O 1
ATOM 1741 N N . ARG A 1 217 ? -19.614 -0.350 34.657 1.00 98.69 217 ARG A N 1
ATOM 1742 C CA . ARG A 1 217 ? -20.308 0.704 35.424 1.00 98.69 217 ARG A CA 1
ATOM 1743 C C . ARG A 1 217 ? -21.825 0.534 35.384 1.00 98.69 217 ARG A C 1
ATOM 1745 O O . ARG A 1 217 ? -22.498 0.759 36.392 1.00 98.69 217 ARG A O 1
ATOM 1752 N N . LEU A 1 218 ? -22.364 0.146 34.229 1.00 98.62 218 LEU A N 1
ATOM 1753 C CA . LEU A 1 218 ? -23.787 -0.142 34.083 1.00 98.62 218 LEU A CA 1
ATOM 1754 C C . LEU A 1 218 ? -24.186 -1.341 34.952 1.00 98.62 218 LEU A C 1
ATOM 1756 O O . LEU A 1 218 ? -25.165 -1.254 35.690 1.00 98.62 218 LEU A O 1
ATOM 1760 N N . GLU A 1 219 ? -23.403 -2.419 34.929 1.00 98.56 219 GLU A N 1
ATOM 1761 C CA . GLU A 1 219 ? -23.629 -3.611 35.751 1.00 98.56 219 GLU A CA 1
ATOM 1762 C C . GLU A 1 219 ? -23.605 -3.283 37.254 1.00 98.56 219 GLU A C 1
ATOM 1764 O O . GLU A 1 219 ? -24.489 -3.706 38.001 1.00 98.56 219 GLU A O 1
ATOM 1769 N N . GLU A 1 220 ? -22.638 -2.484 37.707 1.00 98.56 220 GLU A N 1
ATOM 1770 C CA . GLU A 1 220 ? -22.549 -2.019 39.097 1.00 98.56 220 GLU A CA 1
ATOM 1771 C C . GLU A 1 220 ? -23.767 -1.176 39.499 1.00 98.56 220 GLU A C 1
ATOM 1773 O O . GLU A 1 220 ? -24.337 -1.384 40.576 1.00 98.56 220 GLU A O 1
ATOM 1778 N N . THR A 1 221 ? -24.211 -0.278 38.616 1.00 98.62 221 THR A N 1
ATOM 1779 C CA . THR A 1 221 ? -25.403 0.558 38.832 1.00 98.62 221 THR A CA 1
ATOM 1780 C C . THR A 1 221 ? -26.668 -0.297 38.915 1.00 98.62 221 THR A C 1
ATOM 1782 O O . THR A 1 221 ? -27.498 -0.101 39.805 1.00 98.62 221 THR A O 1
ATOM 1785 N N . LEU A 1 222 ? -26.810 -1.295 38.038 1.00 98.56 222 LEU A N 1
ATOM 1786 C CA . LEU A 1 222 ? -27.921 -2.247 38.070 1.00 98.56 222 LEU A CA 1
ATOM 1787 C C . LEU A 1 222 ? -27.911 -3.075 39.361 1.00 98.56 222 LEU A C 1
ATOM 1789 O O . LEU A 1 222 ? -28.937 -3.156 40.036 1.00 98.56 222 LEU A O 1
ATOM 1793 N N . LYS A 1 223 ? -26.756 -3.622 39.763 1.00 98.44 223 LYS A N 1
ATOM 1794 C CA . LYS A 1 223 ? -26.600 -4.355 41.034 1.00 98.44 223 LYS A CA 1
ATOM 1795 C C . LYS A 1 223 ? -26.948 -3.485 42.240 1.00 98.44 223 LYS A C 1
ATOM 1797 O O . LYS A 1 223 ? -27.586 -3.959 43.179 1.00 98.44 223 LYS A O 1
ATOM 1802 N N . PHE A 1 224 ? -26.531 -2.221 42.242 1.00 98.56 224 PHE A N 1
ATOM 1803 C CA . PHE A 1 224 ? -26.896 -1.269 43.289 1.00 98.56 224 PHE A CA 1
ATOM 1804 C C . PHE A 1 224 ? -28.409 -1.028 43.331 1.00 98.56 224 PHE A C 1
ATOM 1806 O O . PHE A 1 224 ? -29.011 -1.183 44.390 1.00 98.56 224 PHE A O 1
ATOM 1813 N N . ASN A 1 225 ? -29.038 -0.755 42.187 1.00 98.12 225 ASN A N 1
ATOM 1814 C CA . ASN A 1 225 ? -30.485 -0.551 42.098 1.00 98.12 225 ASN A CA 1
ATOM 1815 C C . ASN A 1 225 ? -31.281 -1.777 42.568 1.00 98.12 225 ASN A C 1
ATOM 1817 O O . ASN A 1 225 ? -32.273 -1.629 43.282 1.00 98.12 225 ASN A O 1
ATOM 1821 N N . VAL A 1 226 ? -30.839 -2.989 42.219 1.00 98.38 226 VAL A N 1
ATOM 1822 C CA . VAL A 1 226 ? -31.448 -4.236 42.708 1.00 98.38 226 VAL A CA 1
ATOM 1823 C C . VAL A 1 226 ? -31.335 -4.337 44.229 1.00 98.38 226 VAL A C 1
ATOM 1825 O O . VAL A 1 226 ? -32.344 -4.578 44.890 1.00 98.38 226 VAL A O 1
ATOM 1828 N N . ARG A 1 227 ? -30.148 -4.088 44.799 1.00 98.44 227 ARG A N 1
ATOM 1829 C CA . ARG A 1 227 ? -29.948 -4.094 46.259 1.00 98.44 227 ARG A CA 1
ATOM 1830 C C . ARG A 1 227 ? -30.802 -3.044 46.967 1.00 98.44 227 ARG A C 1
ATOM 1832 O O . ARG A 1 227 ? -31.385 -3.348 47.999 1.00 98.44 227 ARG A O 1
ATOM 1839 N N . MET A 1 228 ? -30.928 -1.844 46.401 1.00 98.06 228 MET A N 1
ATOM 1840 C CA . MET A 1 228 ? -31.788 -0.791 46.949 1.00 98.06 228 MET A CA 1
ATOM 1841 C C . MET A 1 228 ? -33.261 -1.200 46.951 1.00 98.06 228 MET A C 1
ATOM 1843 O O . MET A 1 228 ? -33.947 -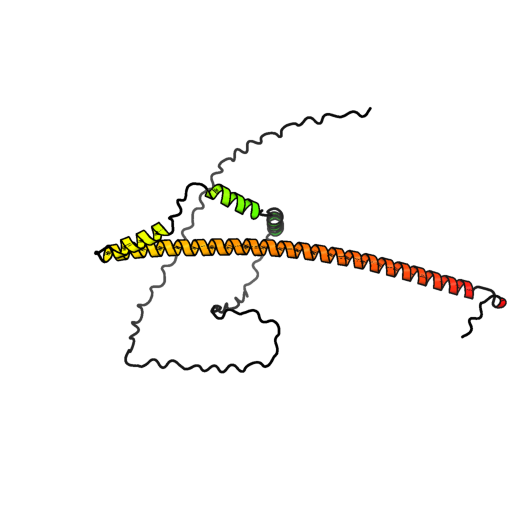1.002 47.948 1.00 98.06 228 MET A O 1
ATOM 1847 N N . ARG A 1 229 ? -33.748 -1.823 45.873 1.00 96.25 229 ARG A N 1
ATOM 1848 C CA . ARG A 1 229 ? -35.123 -2.346 45.819 1.00 96.25 229 ARG A CA 1
ATOM 1849 C C . ARG A 1 229 ? -35.351 -3.465 46.831 1.00 96.25 229 ARG A C 1
ATOM 1851 O O . ARG A 1 229 ? -36.370 -3.465 47.508 1.00 96.25 229 ARG A O 1
ATOM 1858 N N . GLN A 1 230 ? -34.401 -4.389 46.968 1.00 97.38 230 GLN A N 1
ATOM 1859 C CA . GLN A 1 230 ? -34.461 -5.439 47.990 1.00 97.38 230 GLN A CA 1
ATOM 1860 C C . GLN A 1 230 ? -34.480 -4.848 49.403 1.00 97.38 230 GLN A C 1
ATOM 1862 O O . GLN A 1 230 ? -35.284 -5.272 50.224 1.00 97.38 230 GLN A O 1
ATOM 1867 N N . PHE A 1 231 ? -33.637 -3.847 49.671 1.00 97.69 231 PHE A N 1
ATOM 1868 C CA . PHE A 1 231 ? -33.626 -3.128 50.942 1.00 97.69 231 PHE A CA 1
ATOM 1869 C C . PHE A 1 231 ? -34.988 -2.492 51.236 1.00 97.69 231 PHE A C 1
ATOM 1871 O O . PHE A 1 231 ? -35.537 -2.724 52.306 1.00 97.69 231 PHE A O 1
ATOM 1878 N N . ILE A 1 232 ? -35.560 -1.768 50.268 1.00 96.25 232 ILE A N 1
ATOM 1879 C CA . ILE A 1 232 ? -36.886 -1.149 50.392 1.00 96.25 232 ILE A CA 1
ATOM 1880 C C . ILE A 1 232 ? -37.965 -2.199 50.687 1.00 96.25 232 ILE A C 1
ATOM 1882 O O . ILE A 1 232 ? -38.753 -2.017 51.609 1.00 96.25 232 ILE A O 1
ATOM 1886 N N . ASN A 1 233 ? -37.973 -3.316 49.957 1.00 94.69 233 ASN A N 1
ATOM 1887 C CA . ASN A 1 233 ? -38.959 -4.383 50.147 1.00 94.69 233 ASN A CA 1
ATOM 1888 C C . ASN A 1 233 ? -38.853 -5.069 51.518 1.00 94.69 233 ASN A C 1
ATOM 1890 O O . ASN A 1 233 ? -39.842 -5.611 52.003 1.00 94.69 233 ASN A O 1
ATOM 1894 N N . ASN A 1 234 ? -37.669 -5.054 52.133 1.00 96.25 234 ASN A N 1
ATOM 1895 C CA . ASN A 1 234 ? -37.431 -5.637 53.452 1.00 96.25 234 ASN A CA 1
ATOM 1896 C C . ASN A 1 234 ? -37.774 -4.680 54.610 1.00 96.25 234 ASN A C 1
ATOM 1898 O O . ASN A 1 234 ? -37.719 -5.097 55.767 1.00 96.25 234 ASN A O 1
ATOM 1902 N N . LEU A 1 235 ? -38.104 -3.410 54.339 1.00 96.56 235 LEU A N 1
ATOM 1903 C CA . LEU A 1 235 ? -38.564 -2.479 55.372 1.00 96.56 235 LEU A CA 1
ATOM 1904 C C . LEU A 1 235 ? -39.992 -2.831 55.828 1.00 96.56 235 LEU A C 1
ATOM 1906 O O . LEU A 1 235 ? -40.785 -3.306 55.009 1.00 96.56 235 LEU A O 1
ATOM 1910 N N . PRO A 1 236 ? -40.355 -2.561 57.100 1.00 97.50 236 PRO A N 1
ATOM 1911 C CA . PRO A 1 236 ? -41.740 -2.650 57.556 1.00 97.50 236 PRO A CA 1
ATOM 1912 C C . PRO A 1 236 ? -42.666 -1.832 56.653 1.00 97.50 236 PRO A C 1
ATOM 1914 O O . PRO A 1 236 ? -42.293 -0.742 56.223 1.00 97.50 236 PRO A O 1
ATOM 1917 N N . THR A 1 237 ? -43.876 -2.332 56.390 1.00 95.56 237 THR A N 1
ATOM 1918 C CA . THR A 1 237 ? -44.825 -1.733 55.431 1.00 95.56 237 THR A CA 1
ATOM 1919 C C . THR A 1 237 ? -45.108 -0.256 55.711 1.00 95.56 237 THR A C 1
ATOM 1921 O O . THR A 1 237 ? -45.235 0.531 54.783 1.00 95.56 237 THR A O 1
ATOM 1924 N N . GLU A 1 238 ? -45.125 0.139 56.983 1.00 96.50 238 GLU A N 1
ATOM 1925 C CA . GLU A 1 238 ? -45.328 1.524 57.429 1.00 96.50 238 GLU A CA 1
ATOM 1926 C C . GLU A 1 238 ? -44.204 2.482 56.993 1.00 96.50 238 GLU A C 1
ATOM 1928 O O . GLU A 1 238 ? -44.424 3.685 56.879 1.00 96.50 238 GLU A O 1
ATOM 1933 N N . MET A 1 239 ? -42.998 1.960 56.744 1.00 95.75 239 MET A N 1
ATOM 1934 C CA . MET A 1 239 ? -41.817 2.727 56.329 1.00 95.75 239 MET A CA 1
ATOM 1935 C C . MET A 1 239 ? -41.492 2.571 54.839 1.00 95.75 239 MET A C 1
ATOM 1937 O O . MET A 1 239 ? -40.515 3.154 54.362 1.00 95.75 239 MET A O 1
ATOM 1941 N N . GLN A 1 240 ? -42.262 1.772 54.096 1.00 94.69 240 GLN A N 1
ATOM 1942 C CA . GLN A 1 240 ? -42.025 1.603 52.668 1.00 94.69 240 GLN A CA 1
ATOM 1943 C C . GLN A 1 240 ? -42.445 2.877 51.915 1.00 94.69 240 GLN A C 1
ATOM 1945 O O . GLN A 1 240 ? -43.555 3.373 52.110 1.00 94.69 240 GLN A O 1
ATOM 1950 N N . PRO A 1 241 ? -41.584 3.432 51.043 1.00 92.94 241 PRO A N 1
ATOM 1951 C CA . PRO A 1 241 ? -41.938 4.587 50.236 1.00 92.94 241 PRO A CA 1
ATOM 1952 C C . PRO A 1 241 ? -43.084 4.233 49.281 1.00 92.94 241 PRO A C 1
ATOM 1954 O O . PRO A 1 241 ? -42.941 3.383 48.401 1.00 92.94 241 PRO A O 1
ATOM 1957 N N . CYS A 1 242 ? -44.215 4.923 49.425 1.00 90.44 242 CYS A N 1
ATOM 1958 C CA . CYS A 1 242 ? -45.299 4.887 48.451 1.00 90.44 242 CYS A CA 1
ATOM 1959 C C . CYS A 1 242 ? -44.878 5.689 47.216 1.00 90.44 242 CYS A C 1
ATOM 1961 O O . CYS A 1 242 ? -45.032 6.910 47.170 1.00 90.44 242 CYS A O 1
ATOM 1963 N N . PHE A 1 243 ? -44.324 5.013 46.211 1.00 84.00 243 PHE A N 1
ATOM 1964 C CA . PHE A 1 243 ? -44.150 5.627 44.900 1.00 84.00 243 PHE A CA 1
ATOM 1965 C C . PHE A 1 243 ? -45.536 5.789 44.275 1.00 84.00 243 PHE A C 1
ATOM 1967 O O . PHE A 1 243 ? -46.207 4.798 43.992 1.00 84.00 243 PHE A O 1
ATOM 1974 N N . ALA A 1 244 ? -45.983 7.036 44.120 1.00 64.19 244 ALA A N 1
ATOM 1975 C CA . ALA A 1 244 ? -47.186 7.330 43.355 1.00 64.19 244 ALA A CA 1
ATOM 1976 C C . ALA A 1 244 ? -46.989 6.804 41.924 1.00 64.19 244 ALA A C 1
ATOM 1978 O O . ALA A 1 244 ? -45.972 7.107 41.295 1.00 64.19 244 ALA A O 1
ATOM 1979 N N . VAL A 1 245 ? -47.926 5.963 41.482 1.00 54.97 245 VAL A N 1
ATOM 1980 C CA . VAL A 1 245 ? -47.989 5.416 40.119 1.00 54.97 245 VAL A CA 1
ATOM 1981 C C . VAL A 1 245 ? -48.441 6.500 39.153 1.00 54.97 245 VAL A C 1
ATOM 1983 O O . VAL A 1 245 ? -49.387 7.235 39.517 1.00 54.97 245 VAL A O 1
#

Foldseek 3Di:
DDDDDDPDDDDDDDDPPPPPPPPDDDPPPPPPPDDPDPDPDDPDPPPDDPPDDDPDPPPPPPDPDDPDPDDDDDDDDPDDDDDPDDPDPPPDDDDDDPPPPPPPVVVVVVVVCPPPLVVVVVVCVVVVPPDDPDCPPVNLVVLVVVLVPDPDPVVSVVSVVVSVVVVVVVVVVVVVVVVSVVVVVVVVVVVVVVVVVVVVVVVVVVVVVVVVVVVVVVVVVVVVVVVVVVVLVPDDPVPRDDDDD

Secondary structure (DSSP, 8-state):
---------PPPP---------------------PPPP-----------TTS------------------------------------------------TTHHHHHHHHHH----HHHHHHHHHHHTTS------HHHHHHHHHHHHH---HHHHHHHHHHHHHHHHHHHHHHHHHHHHHHHHHHHHHHHHHHHHHHHHHHHHHHHHHHHHHHHHHHHHHHHHHHHHHHHHHTS-GGGS-----

Organism: Oikopleura dioica (NCBI:txid34765)

Sequence (245 aa):
MEIFADFAQYPPPMTDTRNPLVGAAVPTVNAYHCPPPPVASEPEMIQYDYTKPRDYPKHQYLFPYSQYPSKVSSPTIKGTVQAKAEPISTTGPPSPGCKSEIKPKVEQILRNDHVDLEALIEASKKTSRRGRKRKSSEEEELQTLECEAETDAYRKKRIRNNIAVRKSRERAKLRLEGTQKKLIELHTETQTQKELIIHMQQQCMEWETKASRAERRLEETLKFNVRMRQFINNLPTEMQPCFAV

Radius of gyration: 39.33 Å; chains: 1; bounding box: 87×56×115 Å

InterPro domains:
  IPR004827 Basic-leucine zipper domain [PF07716] (151-191)
  IPR004827 Basic-leucine zipper domain [SM00338] (149-213)
  IPR046347 Basic-leucine zipper domain superfamily [SSF57959] (148-204)